Protein AF-A0A2V8KB52-F1 (afdb_monomer)

Structure (mmCIF, N/CA/C/O backbone):
data_AF-A0A2V8KB52-F1
#
_entry.id   AF-A0A2V8KB52-F1
#
loop_
_atom_site.group_PDB
_atom_site.id
_atom_site.type_symbol
_atom_site.label_atom_id
_atom_site.label_alt_id
_atom_site.label_comp_id
_atom_site.label_asym_id
_atom_site.label_entity_id
_atom_site.label_seq_id
_atom_site.pdbx_PDB_ins_code
_atom_site.Cartn_x
_atom_site.Cartn_y
_atom_site.Cartn_z
_atom_site.occupancy
_atom_site.B_iso_or_equiv
_atom_site.auth_seq_id
_atom_site.auth_comp_id
_atom_site.auth_asym_id
_atom_site.auth_atom_id
_atom_site.pdbx_PDB_model_num
ATOM 1 N N . MET A 1 1 ? 13.732 10.841 28.830 1.00 47.25 1 MET A N 1
ATOM 2 C CA . MET A 1 1 ? 13.728 9.411 28.435 1.00 47.25 1 MET A CA 1
ATOM 3 C C . MET A 1 1 ? 15.064 8.732 28.741 1.00 47.25 1 MET A C 1
ATOM 5 O O . MET A 1 1 ? 15.048 7.732 29.441 1.00 47.25 1 MET A O 1
ATOM 9 N N . PHE A 1 2 ? 16.208 9.292 28.317 1.00 46.34 2 PHE A N 1
ATOM 10 C CA . PHE A 1 2 ? 17.538 8.746 28.645 1.00 46.34 2 PHE A CA 1
ATOM 11 C C . PHE A 1 2 ? 17.826 8.639 30.156 1.00 46.34 2 PHE A C 1
ATOM 13 O O . PHE A 1 2 ? 18.311 7.602 30.585 1.00 46.34 2 PHE A O 1
ATOM 20 N N . GLU A 1 3 ? 17.463 9.637 30.973 1.00 50.56 3 GLU A N 1
ATOM 21 C CA . GLU A 1 3 ? 17.654 9.576 32.441 1.00 50.56 3 GLU A CA 1
ATOM 22 C C . GLU A 1 3 ? 16.823 8.487 33.136 1.00 50.56 3 GLU A C 1
ATOM 24 O O . GLU A 1 3 ? 17.290 7.843 34.070 1.00 50.56 3 GLU A O 1
ATOM 29 N N . PHE A 1 4 ? 15.602 8.230 32.661 1.00 54.03 4 PHE A N 1
ATOM 30 C CA . PHE A 1 4 ? 14.760 7.155 33.195 1.00 54.03 4 PHE A CA 1
ATOM 31 C C . PHE A 1 4 ? 15.360 5.774 32.881 1.00 54.03 4 PHE A C 1
ATOM 33 O O . PHE A 1 4 ? 15.386 4.884 33.730 1.00 54.03 4 PHE A O 1
ATOM 40 N N . VAL A 1 5 ? 15.911 5.617 31.672 1.00 51.66 5 VAL A N 1
ATOM 41 C CA . VAL A 1 5 ? 16.597 4.393 31.233 1.00 51.66 5 VAL A CA 1
ATOM 42 C C . VAL A 1 5 ? 17.877 4.146 32.038 1.00 51.66 5 VAL A C 1
ATOM 44 O O . VAL A 1 5 ? 18.139 3.004 32.412 1.00 51.66 5 VAL A O 1
ATOM 47 N N . THR A 1 6 ? 18.651 5.189 32.355 1.00 54.72 6 THR A N 1
ATOM 48 C CA . THR A 1 6 ? 19.896 5.060 33.134 1.00 54.72 6 THR A CA 1
ATOM 49 C C . THR A 1 6 ? 19.663 4.872 34.637 1.00 54.72 6 THR A C 1
ATOM 51 O O . THR A 1 6 ? 20.496 4.277 35.316 1.00 54.72 6 THR A O 1
ATOM 54 N N . GLN A 1 7 ? 18.528 5.318 35.183 1.00 62.38 7 GLN A N 1
ATOM 55 C CA . GLN A 1 7 ? 18.153 5.033 36.576 1.00 62.38 7 GLN A CA 1
ATOM 56 C C . GLN A 1 7 ? 17.580 3.619 36.756 1.00 62.38 7 GLN A C 1
ATOM 58 O O . GLN A 1 7 ? 17.800 2.982 37.788 1.00 62.38 7 GLN A O 1
ATOM 63 N N . HIS A 1 8 ? 16.893 3.092 35.740 1.00 61.62 8 HIS A N 1
ATOM 64 C CA . HIS A 1 8 ? 16.265 1.770 35.764 1.00 61.62 8 HIS A CA 1
ATOM 65 C C . HIS A 1 8 ? 16.939 0.775 34.806 1.00 61.62 8 HIS A C 1
ATOM 67 O O . HIS A 1 8 ? 16.257 -0.071 34.227 1.00 61.62 8 HIS A O 1
ATOM 73 N N . GLU A 1 9 ? 18.267 0.834 34.640 1.00 63.62 9 GLU A N 1
ATOM 74 C CA . GLU A 1 9 ? 19.013 0.021 33.654 1.00 63.62 9 GLU A CA 1
ATOM 75 C C . GLU A 1 9 ? 18.685 -1.476 33.746 1.00 63.62 9 GLU A C 1
ATOM 77 O O . GLU A 1 9 ? 18.486 -2.141 32.731 1.00 63.62 9 GLU A O 1
ATOM 82 N N . PHE A 1 10 ? 18.555 -2.007 34.966 1.00 66.44 10 PHE A N 1
ATOM 83 C CA . PHE A 1 10 ? 18.202 -3.410 35.184 1.00 66.44 10 PHE A CA 1
ATOM 84 C C . PHE A 1 10 ? 16.786 -3.748 34.692 1.00 66.44 10 PHE A C 1
ATOM 86 O O . PHE A 1 10 ? 16.608 -4.703 33.942 1.00 66.44 10 PHE A O 1
ATOM 93 N N . TRP A 1 11 ? 15.781 -2.959 35.081 1.00 67.88 11 TRP A N 1
ATOM 94 C CA . TRP A 1 11 ? 14.391 -3.190 34.673 1.00 67.88 11 TRP A CA 1
ATOM 95 C C . TRP A 1 11 ? 14.179 -2.934 33.183 1.00 67.88 11 TRP A C 1
ATOM 97 O O . TRP A 1 11 ? 13.424 -3.656 32.540 1.00 67.88 11 TRP A O 1
ATOM 107 N N . THR A 1 12 ? 14.908 -1.974 32.617 1.00 66.75 12 THR A N 1
ATOM 108 C CA . THR A 1 12 ? 14.926 -1.729 31.174 1.00 66.75 12 THR A CA 1
ATOM 109 C C . THR A 1 12 ? 15.475 -2.942 30.427 1.00 66.75 12 THR A C 1
ATOM 111 O O . THR A 1 12 ? 14.882 -3.369 29.438 1.00 66.75 12 THR A O 1
ATOM 114 N N . ALA A 1 13 ? 16.561 -3.550 30.916 1.00 68.12 13 ALA A N 1
ATOM 115 C CA . ALA A 1 13 ? 17.123 -4.761 30.325 1.00 68.12 13 ALA A CA 1
ATOM 116 C C . ALA A 1 13 ? 16.149 -5.952 30.411 1.00 68.12 13 ALA A C 1
ATOM 118 O O . ALA A 1 13 ? 15.977 -6.668 29.426 1.00 68.12 13 ALA A O 1
ATOM 119 N N . VAL A 1 14 ? 15.460 -6.123 31.547 1.00 70.75 14 VAL A N 1
ATOM 120 C CA . VAL A 1 14 ? 14.431 -7.166 31.730 1.00 70.75 14 VAL A CA 1
ATOM 121 C C . VAL A 1 14 ? 13.253 -6.960 30.775 1.00 70.75 14 VAL A C 1
ATOM 123 O O . VAL A 1 14 ? 12.881 -7.888 30.060 1.00 70.75 14 VAL A O 1
ATOM 126 N N . ALA A 1 15 ? 12.698 -5.747 30.709 1.00 74.25 15 ALA A N 1
ATOM 127 C CA . ALA A 1 15 ? 11.572 -5.433 29.831 1.00 74.25 15 ALA A CA 1
ATOM 128 C C . ALA A 1 15 ? 11.938 -5.60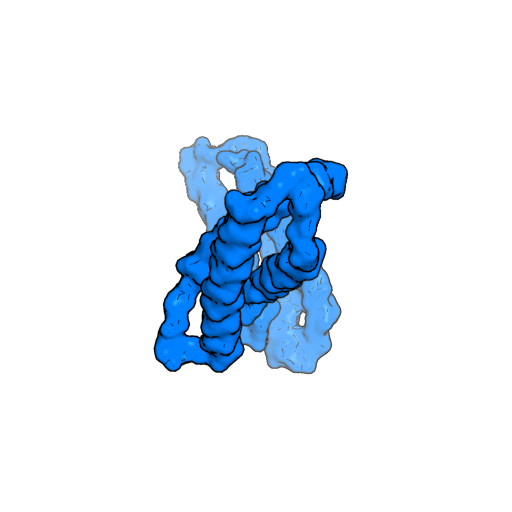3 28.347 1.00 74.25 15 ALA A C 1
ATOM 130 O O . ALA A 1 15 ? 11.179 -6.196 27.582 1.00 74.25 15 ALA A O 1
ATOM 131 N N . THR A 1 16 ? 13.134 -5.156 27.953 1.00 71.81 16 THR A N 1
ATOM 132 C CA . THR A 1 16 ? 13.650 -5.324 26.584 1.00 71.81 16 THR A CA 1
ATOM 133 C C . THR A 1 16 ? 13.802 -6.803 26.236 1.00 71.81 16 THR A C 1
ATOM 135 O O . THR A 1 16 ? 13.386 -7.235 25.163 1.00 71.81 16 THR A O 1
ATOM 138 N N . TYR A 1 17 ? 14.349 -7.600 27.157 1.00 75.06 17 TYR A N 1
ATOM 139 C CA . TYR A 1 17 ? 14.492 -9.038 26.970 1.00 75.06 17 TYR A CA 1
ATOM 140 C C . TYR A 1 17 ? 13.137 -9.756 26.864 1.00 75.06 17 TYR A C 1
ATOM 142 O O . TYR A 1 17 ? 12.995 -10.660 26.040 1.00 75.06 17 TYR A O 1
ATOM 150 N N . TRP A 1 18 ? 12.128 -9.352 27.642 1.00 81.00 18 TRP A N 1
ATOM 151 C CA . TRP A 1 18 ? 10.773 -9.900 27.524 1.00 81.00 18 TRP A CA 1
ATOM 152 C C . TRP A 1 18 ? 10.146 -9.623 26.162 1.00 81.00 18 TRP A C 1
ATOM 154 O O . TRP A 1 18 ? 9.621 -10.549 25.546 1.00 81.00 18 TRP A O 1
ATOM 164 N N . ILE A 1 19 ? 10.245 -8.389 25.666 1.00 79.25 19 ILE A N 1
ATOM 165 C CA . ILE A 1 19 ? 9.725 -8.022 24.342 1.00 79.25 19 ILE A CA 1
ATOM 166 C C . ILE A 1 19 ? 10.455 -8.805 23.249 1.00 79.25 19 ILE A C 1
ATOM 168 O O . ILE A 1 19 ? 9.812 -9.398 22.385 1.00 79.25 19 ILE A O 1
ATOM 172 N N . PHE A 1 20 ? 11.788 -8.860 23.315 1.00 80.06 20 PHE A N 1
ATOM 173 C CA . PHE A 1 20 ? 12.594 -9.642 22.381 1.00 80.06 20 PHE A CA 1
ATOM 174 C C . PHE A 1 20 ? 12.179 -11.118 22.387 1.00 80.06 20 PHE A C 1
ATOM 176 O O . PHE A 1 20 ? 11.907 -11.685 21.335 1.00 80.06 20 PHE A O 1
ATOM 183 N N . SER A 1 21 ? 12.050 -11.725 23.569 1.00 78.81 21 SER A N 1
ATOM 184 C CA . SER A 1 21 ? 11.645 -13.129 23.705 1.00 78.81 21 SER A CA 1
ATOM 185 C C . SER A 1 21 ? 10.256 -13.378 23.120 1.00 78.81 21 SER A C 1
ATOM 187 O O . SER A 1 21 ? 10.076 -14.337 22.377 1.00 78.81 21 SER A O 1
ATOM 189 N N . ALA A 1 22 ? 9.290 -12.497 23.394 1.00 81.38 22 ALA A N 1
ATOM 190 C CA . ALA A 1 22 ? 7.946 -12.596 22.832 1.00 81.38 22 ALA A CA 1
ATOM 191 C C . ALA A 1 22 ? 7.956 -12.513 21.297 1.00 81.38 22 ALA A C 1
ATOM 193 O O . ALA A 1 22 ? 7.262 -13.287 20.643 1.00 81.38 22 ALA A O 1
ATOM 194 N N . ALA A 1 23 ? 8.775 -11.623 20.726 1.00 80.75 23 ALA A N 1
ATOM 195 C CA . ALA A 1 23 ? 8.923 -11.477 19.281 1.00 80.75 23 ALA A CA 1
ATOM 196 C C . ALA A 1 23 ? 9.574 -12.705 18.623 1.00 80.75 23 ALA A C 1
ATOM 198 O O . ALA A 1 23 ? 9.142 -13.131 17.556 1.00 80.75 23 ALA A O 1
ATOM 199 N N . ILE A 1 24 ? 10.592 -13.304 19.252 1.00 81.75 24 ILE A N 1
ATOM 200 C CA . ILE A 1 24 ? 11.224 -14.519 18.718 1.00 81.75 24 ILE A CA 1
ATOM 201 C C . ILE A 1 24 ? 10.274 -15.716 18.824 1.00 81.75 24 ILE A C 1
ATOM 203 O O . ILE A 1 24 ? 10.136 -16.472 17.865 1.00 81.75 24 ILE A O 1
ATOM 207 N N . CYS A 1 25 ? 9.562 -15.861 19.945 1.00 80.00 25 CYS A N 1
ATOM 208 C CA . CYS A 1 25 ? 8.598 -16.944 20.143 1.00 80.00 25 CYS A CA 1
ATOM 209 C C . CYS A 1 25 ? 7.365 -16.849 19.232 1.00 80.00 25 CYS A C 1
ATOM 211 O O . CYS A 1 25 ? 6.735 -17.873 18.978 1.00 80.00 25 CYS A O 1
ATOM 213 N N . SER A 1 26 ? 7.007 -15.658 18.742 1.00 82.06 26 SER A N 1
ATOM 214 C CA . SER A 1 26 ? 5.904 -15.486 17.789 1.00 82.06 26 SER A CA 1
ATOM 215 C C . SER A 1 26 ? 6.309 -15.733 16.332 1.00 82.06 26 SER A C 1
ATOM 217 O O . SER A 1 26 ? 5.441 -15.739 15.457 1.00 82.06 26 SER A O 1
ATOM 219 N N . MET A 1 27 ? 7.598 -15.973 16.046 1.00 83.06 27 MET A N 1
ATOM 220 C CA . MET A 1 27 ? 8.046 -16.313 14.696 1.00 83.06 27 MET A CA 1
ATOM 221 C C . MET A 1 27 ? 7.442 -17.653 14.239 1.00 83.06 27 MET A C 1
ATOM 223 O O . MET A 1 27 ? 7.575 -18.656 14.949 1.00 83.06 27 MET A O 1
ATOM 227 N N . PRO A 1 28 ? 6.844 -17.723 13.034 1.00 82.88 28 PRO A N 1
ATOM 228 C CA . PRO A 1 28 ? 6.301 -18.967 12.500 1.00 82.88 28 PRO A CA 1
ATOM 229 C C . PRO A 1 28 ? 7.367 -20.060 12.404 1.00 82.88 28 PRO A C 1
ATOM 231 O O . PRO A 1 28 ? 8.493 -19.812 11.963 1.00 82.88 28 PRO A O 1
ATOM 234 N N . HIS A 1 29 ? 7.016 -21.294 12.763 1.00 86.25 29 HIS A N 1
ATOM 235 C CA . HIS A 1 29 ? 7.930 -22.411 12.558 1.00 86.25 29 HIS A CA 1
ATOM 236 C C . HIS A 1 29 ? 8.260 -22.546 11.060 1.00 86.25 29 HIS A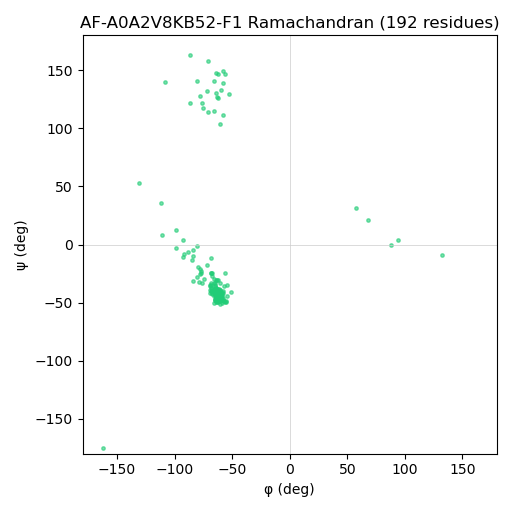 C 1
ATOM 238 O O . HIS A 1 29 ? 7.344 -22.493 10.234 1.00 86.25 29 HIS A O 1
ATOM 244 N N . PRO A 1 30 ? 9.541 -22.695 10.679 1.00 86.44 30 PRO A N 1
ATOM 245 C CA . PRO A 1 30 ? 9.906 -22.798 9.276 1.00 86.44 30 PRO A CA 1
ATOM 246 C C . PRO A 1 30 ? 9.297 -24.046 8.630 1.00 86.44 30 PRO A C 1
ATOM 248 O O . PRO A 1 30 ? 9.500 -25.168 9.088 1.00 86.44 30 PRO A O 1
ATOM 251 N N . ALA A 1 31 ? 8.590 -23.849 7.519 1.00 81.25 31 ALA A N 1
ATOM 252 C CA . ALA A 1 31 ? 8.143 -24.930 6.648 1.00 81.25 31 ALA A CA 1
ATOM 253 C C . ALA A 1 31 ? 9.333 -25.559 5.884 1.00 81.25 31 ALA A C 1
ATOM 255 O O . ALA A 1 31 ? 10.348 -24.880 5.686 1.00 81.25 31 ALA A O 1
ATOM 256 N N . PRO A 1 32 ? 9.223 -26.808 5.387 1.00 76.62 32 PRO A N 1
ATOM 257 C CA . PRO A 1 32 ? 10.302 -27.497 4.663 1.00 76.62 32 PRO A CA 1
ATOM 258 C C . PRO A 1 32 ? 10.841 -26.756 3.427 1.00 76.62 32 PRO A C 1
ATOM 260 O O . PRO A 1 32 ? 11.980 -26.971 3.029 1.00 76.62 32 PRO A O 1
ATOM 263 N N . ASN A 1 33 ? 10.036 -25.876 2.829 1.00 84.75 33 ASN A N 1
ATOM 264 C CA . ASN A 1 33 ? 10.375 -25.051 1.667 1.00 84.75 33 ASN A CA 1
ATOM 265 C C . ASN A 1 33 ? 10.794 -23.610 2.031 1.00 84.75 33 ASN A C 1
ATOM 267 O O . ASN A 1 33 ? 10.848 -22.750 1.153 1.00 84.75 33 ASN A O 1
ATOM 271 N N . SER A 1 34 ? 11.053 -23.319 3.309 1.00 79.12 34 SER A N 1
ATOM 272 C CA . SER A 1 34 ? 11.457 -21.977 3.745 1.00 79.12 34 SER A CA 1
ATOM 273 C C . SER A 1 34 ? 12.805 -21.576 3.151 1.00 79.12 34 SER A C 1
ATOM 275 O O . SER A 1 34 ? 13.693 -22.410 2.965 1.00 79.12 34 SER A O 1
ATOM 277 N N . SER A 1 35 ? 12.988 -20.279 2.892 1.00 80.88 35 SER A N 1
ATOM 278 C CA . SER A 1 35 ? 14.241 -19.784 2.324 1.00 80.88 35 SER A CA 1
ATOM 279 C C . SER A 1 35 ? 15.431 -20.051 3.267 1.00 80.88 35 SER A C 1
ATOM 281 O O . SER A 1 35 ? 15.283 -19.968 4.493 1.00 80.88 35 SER A O 1
ATOM 283 N N . PRO A 1 36 ? 16.639 -20.319 2.732 1.00 77.88 36 PRO A N 1
ATOM 284 C CA . PRO A 1 36 ? 17.835 -20.534 3.551 1.00 77.88 36 PRO A CA 1
ATOM 285 C C . PRO A 1 36 ? 18.123 -19.382 4.523 1.00 77.88 36 PRO A C 1
ATOM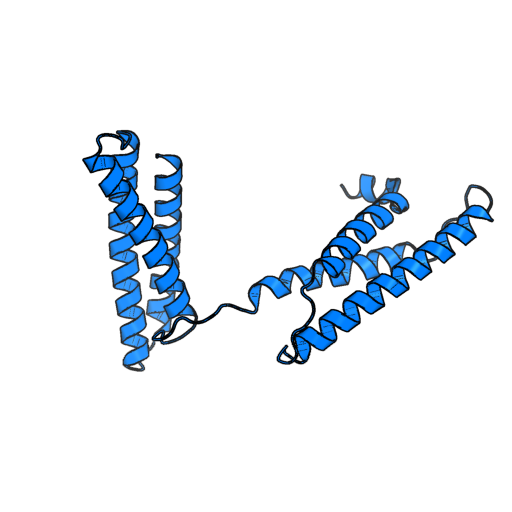 287 O O . PRO A 1 36 ? 18.548 -19.613 5.655 1.00 77.88 36 PRO A O 1
ATOM 290 N N . GLY A 1 37 ? 17.835 -18.144 4.106 1.00 77.88 37 GLY A N 1
ATOM 291 C CA . GLY A 1 37 ? 17.979 -16.959 4.950 1.00 77.88 37 GLY A CA 1
ATOM 292 C C . GLY A 1 37 ? 17.026 -16.960 6.147 1.00 77.88 37 GLY A C 1
ATOM 293 O O . GLY A 1 37 ? 17.460 -16.689 7.265 1.00 77.88 37 GLY A O 1
ATOM 294 N N . TYR A 1 38 ? 15.755 -17.330 5.946 1.00 80.00 38 TYR A N 1
ATOM 295 C CA . TYR A 1 38 ? 14.793 -17.443 7.046 1.00 80.00 38 TYR A CA 1
ATOM 296 C C . TYR A 1 38 ? 15.198 -18.533 8.043 1.00 80.00 38 TYR A C 1
ATOM 298 O O . TYR A 1 38 ? 15.171 -18.305 9.249 1.00 80.00 38 TYR A O 1
ATOM 306 N N . LEU A 1 39 ? 15.642 -19.694 7.549 1.00 82.25 39 LEU A N 1
ATOM 307 C CA . LEU A 1 39 ? 16.119 -20.794 8.394 1.00 82.25 39 LEU A CA 1
ATOM 308 C C . LEU A 1 39 ? 17.317 -20.384 9.255 1.00 82.25 39 LEU A C 1
ATOM 310 O O . LEU A 1 39 ? 17.368 -20.713 10.443 1.00 82.25 39 LEU A O 1
ATOM 314 N N . TRP A 1 40 ? 18.275 -19.665 8.665 1.00 87.38 40 TRP A N 1
ATOM 315 C CA . TRP A 1 40 ? 19.424 -19.133 9.390 1.00 87.38 40 TRP A CA 1
ATOM 316 C C . TRP A 1 40 ? 18.989 -18.134 10.466 1.00 87.38 40 TRP A C 1
ATOM 318 O O . TRP A 1 40 ? 19.377 -18.288 11.624 1.00 87.38 40 TRP A O 1
ATOM 328 N N . LEU A 1 41 ? 18.137 -17.168 10.111 1.00 83.00 41 LEU A N 1
ATOM 329 C CA . LEU A 1 41 ? 17.669 -16.128 11.026 1.00 83.00 41 LEU A CA 1
ATOM 330 C C . LEU A 1 41 ? 16.861 -16.714 12.187 1.00 83.00 41 LEU A C 1
ATOM 332 O O . LEU A 1 41 ? 17.119 -16.384 13.342 1.00 83.00 41 LEU A O 1
ATOM 336 N N . TYR A 1 42 ? 15.924 -17.618 11.891 1.00 84.81 42 TYR A N 1
ATOM 337 C CA . TYR A 1 42 ? 15.111 -18.303 12.893 1.00 84.81 42 TYR A CA 1
ATOM 338 C C . TYR A 1 42 ? 16.000 -19.012 13.920 1.00 84.81 42 TYR A C 1
ATOM 340 O O . TYR A 1 42 ? 15.842 -18.800 15.122 1.00 84.81 42 TYR A O 1
ATOM 348 N N . ARG A 1 43 ? 16.989 -19.795 13.461 1.00 84.38 43 ARG A N 1
ATOM 349 C CA . ARG A 1 43 ? 17.943 -20.485 14.345 1.00 84.38 43 ARG A CA 1
ATOM 350 C C . ARG A 1 43 ? 18.783 -19.500 15.147 1.00 84.38 43 ARG A C 1
ATOM 352 O O . ARG A 1 43 ? 18.875 -19.637 16.362 1.00 84.38 43 ARG A O 1
ATOM 359 N N . PHE A 1 44 ? 19.356 -18.501 14.481 1.00 84.00 44 PHE A N 1
ATOM 360 C CA . PHE A 1 44 ? 20.202 -17.496 15.113 1.00 84.00 44 PHE A CA 1
ATOM 361 C C . PHE A 1 44 ? 19.474 -16.781 16.257 1.00 84.00 44 PHE A C 1
ATOM 363 O O . PHE A 1 44 ? 19.997 -16.717 17.367 1.00 84.00 44 PHE A O 1
ATOM 370 N N . LEU A 1 45 ? 18.252 -16.302 16.016 1.00 83.31 45 LEU A N 1
ATOM 371 C CA . LEU A 1 45 ? 17.476 -15.562 17.009 1.00 83.31 45 LEU A CA 1
ATOM 372 C C . LEU A 1 45 ? 17.046 -16.439 18.193 1.00 83.31 45 LEU A C 1
ATOM 374 O O . LEU A 1 45 ? 17.148 -15.998 19.337 1.00 83.31 45 LEU A O 1
ATOM 378 N N . HIS A 1 46 ? 16.640 -17.688 17.947 1.00 82.44 46 HIS A N 1
ATOM 379 C CA . HIS A 1 46 ? 16.282 -18.626 19.018 1.00 82.44 46 HIS A CA 1
ATOM 380 C C . HIS A 1 46 ? 17.501 -19.033 19.862 1.00 82.44 46 HIS A C 1
ATOM 382 O O . HIS A 1 46 ? 17.412 -19.091 21.090 1.00 82.44 46 HIS A O 1
ATOM 388 N N . THR A 1 47 ? 18.663 -19.256 19.238 1.00 82.00 47 THR A N 1
ATOM 389 C CA . THR A 1 47 ? 19.921 -19.510 19.959 1.00 82.00 47 THR A CA 1
ATOM 390 C C . THR A 1 47 ? 20.359 -18.286 20.762 1.00 82.00 47 THR A C 1
ATOM 392 O O . THR A 1 47 ? 20.750 -18.416 21.922 1.00 82.00 47 THR A O 1
ATOM 395 N N . LEU A 1 48 ? 20.259 -17.090 20.179 1.00 79.31 48 LEU A N 1
ATOM 396 C CA . LEU A 1 48 ? 20.597 -15.842 20.854 1.00 79.31 48 LEU A CA 1
ATOM 397 C C . LEU A 1 48 ? 19.704 -15.611 22.078 1.00 79.31 48 LEU A C 1
ATOM 399 O O . LEU A 1 48 ? 20.224 -15.318 23.153 1.00 79.31 48 LEU A O 1
ATOM 403 N N . ALA A 1 49 ? 18.389 -15.811 21.950 1.00 78.38 49 ALA A N 1
ATOM 404 C CA . ALA A 1 49 ? 17.453 -15.712 23.067 1.00 78.38 49 ALA A CA 1
ATOM 405 C C . ALA A 1 49 ? 17.851 -16.641 24.226 1.00 78.38 49 ALA A C 1
ATOM 407 O O . ALA A 1 49 ? 17.983 -16.170 25.356 1.00 78.38 49 ALA A O 1
ATOM 408 N N . GLY A 1 50 ? 18.139 -17.918 23.942 1.00 75.75 50 GLY A N 1
ATOM 409 C CA . GLY A 1 50 ? 18.555 -18.891 24.961 1.00 75.75 50 GLY A CA 1
ATOM 410 C C . GLY A 1 50 ? 19.887 -18.551 25.645 1.00 75.75 50 GLY A C 1
ATOM 411 O O . GLY A 1 50 ? 20.023 -18.677 26.869 1.00 75.75 50 GLY A O 1
ATOM 412 N N . ASN A 1 51 ? 20.865 -18.052 24.885 1.00 80.88 51 ASN A N 1
ATOM 413 C CA . ASN A 1 51 ? 22.145 -17.602 25.439 1.00 80.88 51 ASN A CA 1
ATOM 414 C C . ASN A 1 51 ? 21.961 -16.395 26.367 1.00 80.88 51 ASN A C 1
ATOM 416 O O . ASN A 1 51 ? 22.561 -16.337 27.441 1.00 80.88 51 ASN A O 1
ATOM 420 N N . ILE A 1 52 ? 21.084 -15.460 25.996 1.00 74.56 52 ILE A N 1
ATOM 421 C CA . ILE A 1 52 ? 20.772 -14.289 26.816 1.00 74.56 52 ILE A CA 1
ATOM 422 C C . ILE A 1 52 ? 20.026 -14.697 28.094 1.00 74.56 52 ILE A C 1
ATOM 424 O O . ILE A 1 52 ? 20.371 -14.199 29.166 1.00 74.56 52 ILE A O 1
ATOM 428 N N . THR A 1 53 ? 19.082 -15.649 28.036 1.00 75.69 53 THR A N 1
ATOM 429 C CA . THR A 1 53 ? 18.441 -16.207 29.245 1.00 75.69 53 THR A CA 1
ATOM 430 C C . THR A 1 53 ? 19.481 -16.737 30.229 1.00 75.69 53 THR A C 1
ATOM 432 O O . THR A 1 53 ? 19.399 -16.493 31.435 1.00 75.69 53 THR A O 1
ATOM 435 N N . THR A 1 54 ? 20.471 -17.463 29.706 1.00 74.12 54 THR A N 1
ATOM 436 C CA . THR A 1 54 ? 21.550 -18.054 30.501 1.00 74.12 54 THR A CA 1
ATOM 437 C C . THR A 1 54 ? 22.425 -16.962 31.116 1.00 74.12 54 THR A C 1
ATOM 439 O O . THR A 1 54 ? 22.683 -16.994 32.317 1.00 74.12 54 THR A O 1
ATOM 442 N N . ALA A 1 55 ? 22.787 -15.934 30.344 1.00 70.88 55 ALA A N 1
ATOM 443 C CA . ALA A 1 55 ? 23.551 -14.793 30.841 1.00 70.88 55 ALA A CA 1
ATOM 444 C C . ALA A 1 55 ? 22.813 -14.018 31.950 1.00 70.88 55 ALA A C 1
ATOM 446 O O . ALA A 1 55 ? 23.413 -13.702 32.977 1.00 70.88 55 ALA A O 1
ATOM 447 N N . PHE A 1 56 ? 21.506 -13.759 31.800 1.00 69.88 56 PHE A N 1
ATOM 448 C CA . PHE A 1 56 ? 20.703 -13.126 32.856 1.00 69.88 56 PHE A CA 1
ATOM 449 C C . PHE A 1 56 ? 20.597 -13.998 34.107 1.00 69.88 56 PHE A C 1
ATOM 451 O O . PHE A 1 56 ? 20.642 -13.469 35.217 1.00 69.88 56 PHE A O 1
ATOM 458 N N . ARG A 1 57 ? 20.484 -15.324 33.951 1.00 70.00 57 ARG A N 1
ATOM 459 C CA . ARG A 1 57 ? 20.476 -16.262 35.080 1.00 70.00 57 ARG A CA 1
ATOM 460 C C . ARG A 1 57 ? 21.784 -16.191 35.868 1.00 70.00 57 ARG A C 1
ATOM 462 O O . ARG A 1 57 ? 21.735 -16.107 37.093 1.00 70.00 57 ARG A O 1
ATOM 469 N N . GLU A 1 58 ? 22.930 -16.183 35.190 1.00 68.62 58 GLU A N 1
ATOM 470 C CA . GLU A 1 58 ? 24.231 -16.051 35.860 1.00 68.62 58 GLU A CA 1
ATOM 471 C C . GLU A 1 58 ? 24.417 -14.663 36.490 1.00 68.62 58 GLU A C 1
ATOM 473 O O . GLU A 1 58 ? 24.855 -14.556 37.636 1.00 68.62 58 GLU A O 1
ATOM 478 N N . ALA A 1 59 ? 23.991 -13.592 35.814 1.00 65.19 59 ALA A N 1
ATOM 479 C CA . ALA A 1 59 ? 24.028 -12.240 36.373 1.00 65.19 59 ALA A CA 1
ATOM 480 C C . ALA A 1 59 ? 23.141 -12.097 37.627 1.00 65.19 59 ALA A C 1
ATOM 482 O O . ALA A 1 59 ? 23.530 -11.445 38.599 1.00 65.19 59 ALA A O 1
ATOM 483 N N . ALA A 1 60 ? 21.964 -12.730 37.638 1.00 64.88 60 ALA A N 1
ATOM 484 C CA . ALA A 1 60 ? 21.072 -12.756 38.795 1.00 64.88 60 ALA A CA 1
ATOM 485 C C . ALA A 1 60 ? 21.669 -13.552 39.967 1.00 64.88 60 ALA A C 1
ATOM 487 O O . ALA A 1 60 ? 21.588 -13.098 41.108 1.00 64.88 60 ALA A O 1
ATOM 488 N N . ARG A 1 61 ? 22.324 -14.693 39.696 1.00 64.38 61 ARG A N 1
ATOM 489 C CA . ARG A 1 61 ? 23.064 -15.463 40.714 1.00 64.38 61 ARG A CA 1
ATOM 490 C C . ARG A 1 61 ? 24.206 -14.656 41.322 1.00 64.38 61 ARG A C 1
ATOM 492 O O . ARG A 1 61 ? 24.326 -14.616 42.542 1.00 64.38 61 ARG A O 1
ATOM 499 N N . TYR A 1 62 ? 24.994 -13.970 40.493 1.00 61.81 62 TYR A N 1
ATOM 500 C CA . TYR A 1 62 ? 26.073 -13.101 40.967 1.00 61.81 62 TYR A CA 1
ATOM 501 C C . TYR A 1 62 ? 25.539 -11.999 41.891 1.00 61.81 62 TYR A C 1
ATOM 503 O O . TYR A 1 62 ? 26.111 -11.738 42.944 1.00 61.81 62 TYR A O 1
ATOM 511 N N . ARG A 1 63 ? 24.387 -11.402 41.555 1.00 60.22 63 ARG A N 1
ATOM 512 C CA . ARG A 1 63 ? 23.734 -10.379 42.385 1.00 60.22 63 ARG A CA 1
ATOM 513 C C . ARG A 1 63 ? 23.182 -10.925 43.705 1.00 60.22 63 ARG A C 1
ATOM 515 O O . ARG A 1 63 ? 23.227 -10.214 44.699 1.00 60.22 63 ARG A O 1
ATOM 522 N N . ALA A 1 64 ? 22.683 -12.160 43.726 1.00 61.34 64 ALA A N 1
ATOM 523 C CA . ALA A 1 64 ? 22.200 -12.802 44.950 1.00 61.34 64 ALA A CA 1
ATOM 524 C C . ALA A 1 64 ? 23.334 -13.120 45.947 1.00 61.34 64 ALA A C 1
ATOM 526 O O . ALA A 1 64 ? 23.079 -13.208 47.144 1.00 61.34 64 ALA A O 1
ATOM 527 N N . GLY A 1 65 ? 24.575 -13.269 45.463 1.00 57.94 65 GLY A N 1
ATOM 528 C CA . GLY A 1 65 ? 25.767 -13.501 46.287 1.00 57.94 65 GLY A CA 1
ATOM 529 C C . GLY A 1 65 ? 26.620 -12.259 46.576 1.00 57.94 65 GLY A C 1
ATOM 530 O O . GLY A 1 65 ? 27.615 -12.373 47.287 1.00 57.94 65 GLY A O 1
ATOM 531 N N . ALA A 1 66 ? 26.277 -11.087 46.031 1.00 56.66 66 ALA A N 1
ATOM 532 C CA . ALA A 1 66 ? 27.100 -9.884 46.132 1.00 56.66 66 ALA A CA 1
ATOM 533 C C . ALA A 1 66 ? 26.493 -8.832 47.076 1.00 56.66 66 ALA A C 1
ATOM 535 O O . ALA A 1 66 ? 25.290 -8.574 47.054 1.00 56.66 66 ALA A O 1
ATOM 536 N N . SER A 1 67 ? 27.345 -8.178 47.875 1.00 50.03 67 SER A N 1
ATOM 537 C CA . SER A 1 67 ? 26.934 -7.088 48.769 1.00 50.03 67 SER A CA 1
ATOM 538 C C . SER A 1 67 ? 26.262 -5.927 48.013 1.00 50.03 67 SER A C 1
ATOM 540 O O . SER A 1 67 ? 26.629 -5.647 46.859 1.00 50.03 67 SER A O 1
ATOM 542 N N . PRO A 1 68 ? 25.318 -5.207 48.659 1.00 48.12 68 PRO A N 1
ATOM 543 C CA . PRO A 1 68 ? 24.616 -4.075 48.058 1.00 48.12 68 PRO A CA 1
ATOM 544 C C . PRO A 1 68 ? 25.620 -3.001 47.615 1.00 48.12 68 PRO A C 1
ATOM 546 O O . PRO A 1 68 ? 26.270 -2.379 48.448 1.00 48.12 68 PRO A O 1
ATOM 549 N N . GLY A 1 69 ? 25.779 -2.801 46.302 1.00 53.69 69 GLY A N 1
ATOM 550 C CA . GLY A 1 69 ? 26.654 -1.759 45.736 1.00 53.69 69 GLY A CA 1
ATOM 551 C C . GLY A 1 69 ? 27.604 -2.210 44.622 1.00 53.69 69 GLY A C 1
ATOM 552 O O . GLY A 1 69 ? 28.208 -1.368 43.960 1.00 53.69 69 GLY A O 1
ATOM 553 N N . SER A 1 70 ? 27.722 -3.512 44.355 1.00 52.41 70 SER A N 1
ATOM 554 C CA . SER A 1 70 ? 28.536 -4.004 43.236 1.00 52.41 70 SER A CA 1
ATOM 555 C C . SER A 1 70 ? 27.829 -3.782 41.886 1.00 52.41 70 SER A C 1
ATOM 557 O O . SER A 1 70 ? 26.739 -4.292 41.625 1.00 52.41 70 SER A O 1
ATOM 559 N N . LYS A 1 71 ? 28.438 -2.974 41.007 1.00 53.78 71 LYS A N 1
ATOM 560 C CA . LYS A 1 71 ? 27.972 -2.787 39.623 1.00 53.78 71 LYS A CA 1
ATOM 561 C C . LYS A 1 71 ? 28.278 -4.055 38.825 1.00 53.78 71 LYS A C 1
ATOM 563 O O . LYS A 1 71 ? 29.407 -4.533 38.873 1.00 53.78 71 LYS A O 1
ATOM 568 N N . ILE A 1 72 ? 27.299 -4.572 38.079 1.00 55.72 72 ILE A N 1
ATOM 569 C CA . ILE A 1 72 ? 27.489 -5.729 37.192 1.00 55.72 72 ILE A CA 1
ATOM 570 C C . ILE A 1 72 ? 28.462 -5.315 36.074 1.00 55.72 72 ILE A C 1
ATOM 572 O O . ILE A 1 72 ? 28.113 -4.439 35.271 1.00 55.72 72 ILE A O 1
ATOM 576 N N . PRO A 1 73 ? 29.670 -5.902 35.989 1.00 52.56 73 PRO A N 1
ATOM 577 C CA . PRO A 1 73 ? 30.583 -5.622 34.891 1.00 52.56 73 PRO A CA 1
ATOM 578 C C . PRO A 1 73 ? 29.930 -6.074 33.578 1.00 52.56 73 PRO A C 1
ATOM 580 O O . PRO A 1 73 ? 29.485 -7.211 33.465 1.00 52.56 73 PRO A O 1
ATOM 583 N N . GLY A 1 74 ? 29.838 -5.185 32.586 1.00 56.66 74 GLY A N 1
ATOM 584 C CA . GLY A 1 74 ? 29.366 -5.547 31.242 1.00 56.66 74 GLY A CA 1
ATOM 585 C C . GLY A 1 74 ? 27.871 -5.353 30.949 1.00 56.66 74 GLY A C 1
ATOM 586 O O . GLY A 1 74 ? 27.457 -5.623 29.824 1.00 56.66 74 GLY A O 1
ATOM 587 N N . LEU A 1 75 ? 27.062 -4.806 31.870 1.00 59.16 75 LEU A N 1
ATOM 588 C CA . LEU A 1 75 ? 25.635 -4.518 31.610 1.00 59.16 75 LEU A CA 1
ATOM 589 C C . LEU A 1 75 ? 25.426 -3.596 30.390 1.00 59.16 75 LEU A C 1
ATOM 591 O O . LEU A 1 75 ? 24.508 -3.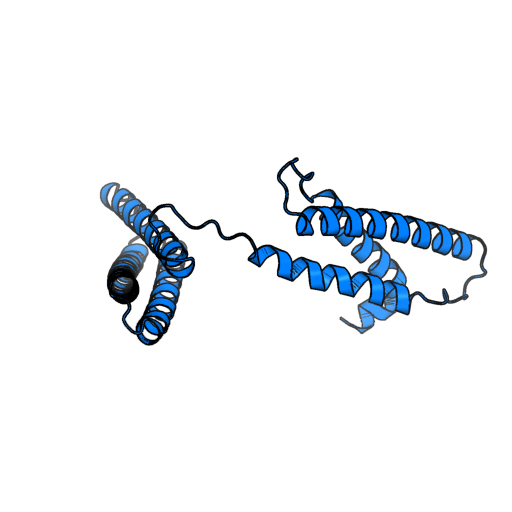803 29.602 1.00 59.16 75 LEU A O 1
ATOM 595 N N . LYS A 1 76 ? 26.331 -2.631 30.177 1.00 56.03 76 LYS A N 1
ATOM 596 C CA . LYS A 1 76 ? 26.315 -1.750 28.995 1.00 56.03 76 LYS A CA 1
ATOM 597 C C . LYS A 1 76 ? 26.535 -2.511 27.685 1.00 56.03 76 LYS A C 1
ATOM 599 O O . LYS A 1 76 ? 25.895 -2.195 26.688 1.00 56.03 76 LYS A O 1
ATOM 604 N N . ALA A 1 77 ? 27.404 -3.523 27.697 1.00 59.47 77 ALA A N 1
ATOM 605 C CA . ALA A 1 77 ? 27.637 -4.374 26.535 1.00 59.47 77 ALA A CA 1
ATOM 606 C C . ALA A 1 77 ? 26.412 -5.253 26.251 1.00 59.47 77 ALA A C 1
ATOM 608 O O . ALA A 1 77 ? 26.026 -5.387 25.098 1.00 59.47 77 ALA A O 1
ATOM 609 N N . LEU A 1 78 ? 25.752 -5.771 27.294 1.00 60.06 78 LEU A N 1
ATOM 610 C CA . LEU A 1 78 ? 24.527 -6.566 27.169 1.00 60.06 78 LEU A CA 1
ATOM 611 C C . LEU A 1 78 ? 23.360 -5.752 26.584 1.00 60.06 78 LEU A C 1
ATOM 613 O O . LEU A 1 78 ? 22.662 -6.234 25.698 1.00 60.06 78 LEU A O 1
ATOM 617 N N . VAL A 1 79 ? 23.171 -4.510 27.046 1.00 61.91 79 VAL A N 1
ATOM 618 C CA . VAL A 1 79 ? 22.139 -3.599 26.521 1.00 61.91 79 VAL A CA 1
ATOM 619 C C . VAL A 1 79 ? 22.405 -3.264 25.052 1.00 61.91 79 VAL A C 1
ATOM 621 O O . VAL A 1 79 ? 21.488 -3.345 24.242 1.00 61.91 79 VAL A O 1
ATOM 624 N N . LEU A 1 80 ? 23.655 -2.961 24.686 1.00 58.41 80 LEU A N 1
ATOM 625 C CA . LEU A 1 80 ? 24.033 -2.704 23.292 1.00 58.41 80 LEU A CA 1
ATOM 626 C C . LEU A 1 80 ? 23.829 -3.945 22.401 1.00 58.41 80 LEU A C 1
ATOM 628 O O . LEU A 1 80 ? 23.351 -3.837 21.276 1.00 58.41 80 LEU A O 1
ATOM 632 N N . LEU A 1 81 ? 24.152 -5.135 22.915 1.00 61.31 81 LEU A N 1
ATOM 633 C CA . LEU A 1 81 ? 23.978 -6.400 22.199 1.00 61.31 81 LEU A CA 1
ATOM 634 C C . LEU A 1 81 ? 22.496 -6.756 21.985 1.00 61.31 81 LEU A C 1
ATOM 636 O O . LEU A 1 81 ? 22.172 -7.454 21.032 1.00 61.31 81 LEU A O 1
ATOM 640 N N . LEU A 1 82 ? 21.604 -6.289 22.863 1.00 60.94 82 LEU A N 1
ATOM 641 C CA . LEU A 1 82 ? 20.157 -6.514 22.797 1.00 60.94 82 LEU A CA 1
ATOM 642 C C . LEU A 1 82 ? 19.430 -5.520 21.881 1.00 60.94 82 LEU A C 1
ATOM 644 O O . LEU A 1 82 ? 18.429 -5.879 21.262 1.00 60.94 82 LEU A O 1
ATOM 648 N N . THR A 1 83 ? 19.920 -4.284 21.763 1.00 60.03 83 THR A N 1
ATOM 649 C CA . THR A 1 83 ? 19.291 -3.262 20.911 1.00 60.03 83 THR A CA 1
ATOM 650 C C . THR A 1 83 ? 19.573 -3.477 19.427 1.00 60.03 83 THR A C 1
ATOM 652 O O . THR A 1 83 ? 18.698 -3.222 18.602 1.00 60.03 83 THR A O 1
ATOM 655 N N . ILE A 1 84 ? 20.751 -3.997 19.069 1.00 61.00 84 ILE A N 1
ATOM 656 C CA . ILE A 1 84 ? 21.147 -4.216 17.667 1.00 61.00 84 ILE A CA 1
ATOM 657 C C . ILE A 1 84 ? 20.218 -5.221 16.939 1.00 61.00 84 ILE A C 1
ATOM 659 O O . ILE A 1 84 ? 19.711 -4.878 15.870 1.00 61.00 84 ILE A O 1
ATOM 663 N N . PRO A 1 85 ? 19.900 -6.414 17.486 1.00 59.88 85 PRO A N 1
ATOM 664 C CA . PRO A 1 85 ? 18.962 -7.355 16.862 1.00 59.88 85 PRO A CA 1
ATOM 665 C C . PRO A 1 85 ? 17.522 -6.827 16.803 1.00 59.88 85 PRO A C 1
ATOM 667 O O . PRO A 1 85 ? 16.793 -7.112 15.851 1.00 59.88 85 PRO A O 1
ATOM 670 N N . LEU A 1 86 ? 17.103 -6.038 17.798 1.00 59.78 86 LEU A N 1
ATOM 671 C CA . LEU A 1 86 ? 15.775 -5.421 17.817 1.00 59.78 86 LEU A CA 1
ATOM 672 C C . LEU A 1 86 ? 15.630 -4.372 16.700 1.00 59.78 86 LEU A C 1
ATOM 674 O O . LEU A 1 86 ? 14.608 -4.322 16.026 1.00 59.78 86 LEU A O 1
ATOM 678 N N . LEU A 1 87 ? 16.681 -3.591 16.441 1.00 56.22 87 LEU A N 1
ATOM 679 C CA . LEU A 1 87 ? 16.718 -2.641 15.324 1.00 56.22 87 LEU A CA 1
ATOM 680 C C . LEU A 1 87 ? 16.774 -3.348 13.958 1.00 56.22 87 LEU A C 1
ATOM 682 O O . LEU A 1 87 ? 16.162 -2.882 13.000 1.00 56.22 87 LEU A O 1
ATOM 686 N N . LEU A 1 88 ? 17.462 -4.491 13.868 1.00 57.81 88 LEU A N 1
ATOM 687 C CA . LEU A 1 88 ? 17.579 -5.281 12.634 1.00 57.81 88 LEU A CA 1
ATOM 688 C C . LEU A 1 88 ? 16.323 -6.104 12.300 1.00 57.81 88 LEU A C 1
ATOM 690 O O . LEU A 1 88 ? 16.119 -6.452 11.143 1.00 57.81 88 LEU A O 1
ATOM 694 N N . SER A 1 89 ? 15.467 -6.420 13.274 1.00 55.47 89 SER A N 1
ATOM 695 C CA . SER A 1 89 ? 14.211 -7.150 13.024 1.00 55.47 89 SER A CA 1
ATOM 696 C C . SER A 1 89 ? 13.100 -6.261 12.452 1.00 55.47 89 SER A C 1
ATOM 698 O O . SER A 1 89 ? 12.220 -6.765 11.754 1.00 55.47 89 SER A O 1
ATOM 700 N N . ALA A 1 90 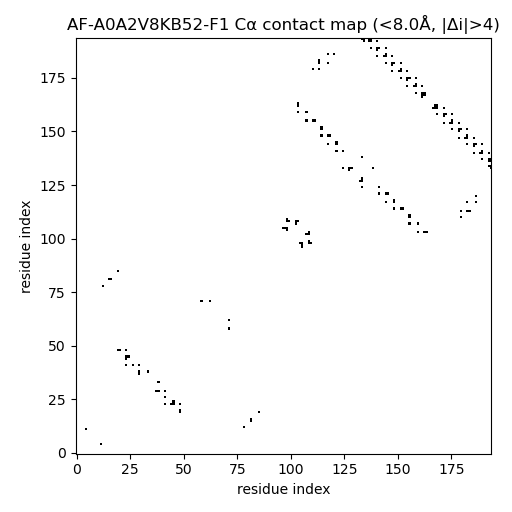? 13.177 -4.939 12.637 1.00 52.25 90 ALA A N 1
ATOM 701 C CA . ALA A 1 90 ? 12.227 -3.992 12.050 1.00 52.25 90 ALA A CA 1
ATOM 702 C C . ALA A 1 90 ? 12.331 -3.886 10.512 1.00 52.25 90 ALA A C 1
ATOM 704 O O . ALA A 1 90 ? 11.348 -3.551 9.854 1.00 52.25 90 ALA A O 1
ATOM 705 N N . SER A 1 91 ? 13.484 -4.210 9.911 1.00 49.19 91 SER A N 1
ATOM 706 C CA . SER A 1 91 ? 13.674 -4.164 8.451 1.00 49.19 91 SER A CA 1
ATOM 707 C C . SER A 1 91 ? 13.200 -5.429 7.719 1.00 49.19 91 SER A C 1
ATOM 709 O O . SER A 1 91 ? 13.094 -5.422 6.492 1.00 49.19 91 SER A O 1
ATOM 711 N N . ALA A 1 92 ? 12.857 -6.502 8.442 1.00 48.19 92 ALA A N 1
ATOM 712 C CA . ALA A 1 92 ? 12.427 -7.770 7.845 1.00 48.19 92 ALA A CA 1
ATOM 713 C C . ALA A 1 92 ? 10.952 -7.781 7.391 1.00 48.19 92 ALA A C 1
ATOM 715 O O . ALA A 1 92 ? 10.590 -8.575 6.523 1.00 48.19 92 ALA A O 1
ATOM 716 N N . CYS A 1 93 ? 10.108 -6.873 7.898 1.00 46.84 93 CYS A N 1
ATOM 717 C CA . CYS A 1 93 ? 8.699 -6.769 7.485 1.00 46.84 93 CYS A CA 1
ATOM 718 C C . CYS A 1 93 ? 8.505 -6.274 6.039 1.00 46.84 93 CYS A C 1
ATOM 720 O O . CYS A 1 93 ? 7.409 -6.386 5.501 1.00 46.84 93 CYS A O 1
ATOM 722 N N . ALA A 1 94 ? 9.549 -5.761 5.381 1.00 47.91 94 ALA A N 1
ATOM 723 C CA . ALA A 1 94 ? 9.462 -5.239 4.015 1.00 47.91 94 ALA A CA 1
ATOM 724 C C . ALA A 1 94 ? 9.700 -6.298 2.911 1.00 47.91 94 ALA A C 1
ATOM 726 O O . ALA A 1 94 ? 9.564 -5.993 1.727 1.00 47.91 94 ALA A O 1
ATOM 727 N N . ALA A 1 95 ? 10.088 -7.534 3.255 1.00 46.31 95 ALA A N 1
ATOM 728 C CA . ALA A 1 95 ? 10.765 -8.421 2.301 1.00 46.31 95 ALA A CA 1
ATOM 729 C C . ALA A 1 95 ? 9.873 -9.371 1.469 1.00 46.31 95 ALA A C 1
ATOM 731 O O . ALA A 1 95 ? 10.393 -10.001 0.549 1.00 46.31 95 ALA A O 1
ATOM 732 N N . HIS A 1 96 ? 8.563 -9.489 1.726 1.00 55.91 96 HIS A N 1
ATOM 733 C CA . HIS A 1 96 ? 7.726 -10.509 1.064 1.00 55.91 96 HIS A CA 1
ATOM 734 C C . HIS A 1 96 ? 6.415 -9.972 0.472 1.00 55.91 96 HIS A C 1
ATOM 736 O O . HIS A 1 96 ? 5.334 -10.493 0.727 1.00 55.91 96 HIS A O 1
ATOM 742 N N . TYR A 1 97 ? 6.501 -8.928 -0.355 1.00 62.56 97 TYR A N 1
ATOM 743 C CA . TYR A 1 97 ? 5.355 -8.515 -1.167 1.00 62.56 97 TYR A CA 1
ATOM 744 C C . TYR A 1 97 ? 5.095 -9.547 -2.281 1.00 62.56 97 TYR A C 1
ATOM 746 O O . TYR A 1 97 ? 5.934 -9.741 -3.168 1.00 62.56 97 TYR A O 1
ATOM 754 N N . THR A 1 98 ? 3.953 -10.233 -2.213 1.00 76.19 98 THR A N 1
ATOM 755 C CA . THR A 1 98 ? 3.505 -11.197 -3.227 1.00 76.19 98 THR A CA 1
ATOM 756 C C . THR A 1 98 ? 2.980 -10.460 -4.454 1.00 76.19 98 THR A C 1
ATOM 758 O O . THR A 1 98 ? 2.043 -9.679 -4.345 1.00 76.19 98 THR A O 1
ATOM 761 N N . ILE A 1 99 ? 3.576 -10.718 -5.619 1.00 83.44 99 ILE A N 1
ATOM 762 C CA . ILE A 1 99 ? 3.162 -10.106 -6.888 1.00 83.44 99 ILE A CA 1
ATOM 763 C C . ILE A 1 99 ? 1.908 -10.827 -7.395 1.00 83.44 99 ILE A C 1
ATOM 765 O O . ILE A 1 99 ? 1.916 -12.054 -7.518 1.00 83.44 99 ILE A O 1
ATOM 769 N N . HIS A 1 100 ? 0.851 -10.081 -7.720 1.00 82.81 100 HIS A N 1
ATOM 770 C CA . HIS A 1 100 ? -0.375 -10.654 -8.276 1.00 82.81 100 HIS A CA 1
ATOM 771 C C . HIS A 1 100 ? -0.145 -11.258 -9.666 1.00 82.81 100 HIS A C 1
ATOM 773 O O . HIS A 1 100 ? 0.544 -10.637 -10.487 1.00 82.81 100 HIS A O 1
ATOM 779 N N . PRO A 1 101 ? -0.760 -12.416 -9.985 1.00 82.69 101 PRO A N 1
ATOM 780 C CA . PRO A 1 101 ? -0.735 -12.973 -11.333 1.00 82.69 101 PRO A CA 1
ATOM 781 C C . PRO A 1 101 ? -1.187 -11.943 -12.378 1.00 82.69 101 PRO A C 1
ATOM 783 O O . PRO A 1 101 ? -2.235 -11.319 -12.232 1.00 82.69 101 PRO A O 1
ATOM 786 N N . GLY A 1 102 ? -0.393 -11.766 -13.437 1.00 85.94 102 GLY A N 1
ATOM 787 C CA . GLY A 1 102 ? -0.667 -10.793 -14.501 1.00 85.94 102 GLY A CA 1
ATOM 788 C C . GLY A 1 102 ? -0.113 -9.384 -14.263 1.00 85.94 102 GLY A C 1
ATOM 789 O O . GLY A 1 102 ? -0.271 -8.536 -15.141 1.00 85.94 102 GLY A O 1
ATOM 790 N N . SER A 1 103 ? 0.558 -9.136 -13.133 1.00 90.25 103 SER A N 1
ATOM 791 C CA . SER A 1 103 ? 1.281 -7.878 -12.905 1.00 90.25 103 SER A CA 1
ATOM 792 C C . SER A 1 103 ? 2.645 -7.889 -13.596 1.00 90.25 103 SER A C 1
ATOM 794 O O . SER A 1 103 ? 3.355 -8.895 -13.565 1.00 90.25 103 SER A O 1
ATOM 796 N N . LEU A 1 104 ? 3.042 -6.760 -14.180 1.00 89.12 104 LEU A N 1
ATOM 797 C CA . LEU A 1 104 ? 4.313 -6.619 -14.900 1.00 89.12 104 LEU A CA 1
ATOM 798 C C . LEU A 1 104 ? 5.526 -6.550 -13.961 1.00 89.12 104 LEU A C 1
ATOM 800 O O . LEU A 1 104 ? 6.625 -6.951 -14.335 1.00 89.12 104 LEU A O 1
ATOM 804 N N . ASN A 1 105 ? 5.345 -6.028 -12.745 1.00 87.88 105 ASN A N 1
ATOM 805 C CA . ASN A 1 105 ? 6.363 -5.961 -11.697 1.00 87.88 105 ASN A CA 1
ATOM 806 C C . ASN A 1 105 ? 5.716 -5.721 -10.313 1.00 87.88 105 ASN A C 1
ATOM 808 O O . ASN A 1 105 ? 4.491 -5.696 -10.174 1.00 87.88 105 ASN A O 1
ATOM 812 N N . LYS A 1 106 ? 6.542 -5.535 -9.272 1.00 88.62 106 LYS A N 1
ATOM 813 C CA . LYS A 1 106 ? 6.074 -5.250 -7.901 1.00 88.62 106 LYS A CA 1
ATOM 814 C C . LYS A 1 106 ? 5.263 -3.956 -7.804 1.00 88.62 106 LYS A C 1
ATOM 816 O O . LYS A 1 106 ? 4.244 -3.939 -7.125 1.00 88.62 106 LYS A O 1
ATOM 821 N N . THR A 1 107 ? 5.703 -2.896 -8.477 1.00 88.00 107 THR A N 1
ATOM 822 C CA . THR A 1 107 ? 5.023 -1.595 -8.468 1.00 88.00 107 THR A CA 1
ATOM 823 C C . THR A 1 107 ? 3.638 -1.682 -9.095 1.00 88.00 107 THR A C 1
ATOM 825 O O . THR A 1 107 ? 2.680 -1.162 -8.539 1.00 88.00 107 THR A O 1
ATOM 828 N N . ASP A 1 108 ? 3.529 -2.363 -10.233 1.00 90.38 108 ASP A N 1
ATOM 829 C CA . ASP A 1 108 ? 2.272 -2.594 -10.938 1.00 90.38 108 ASP A CA 1
ATOM 830 C C . ASP A 1 108 ? 1.269 -3.351 -10.059 1.00 90.38 108 ASP A C 1
ATOM 832 O O . ASP A 1 108 ? 0.117 -2.944 -9.925 1.00 90.38 108 ASP A O 1
ATOM 836 N N . SER A 1 109 ? 1.744 -4.397 -9.381 1.00 92.12 109 SER A N 1
ATOM 837 C CA . SER A 1 109 ? 0.950 -5.169 -8.425 1.00 92.12 109 SER A CA 1
ATOM 838 C C . SER A 1 109 ? 0.493 -4.317 -7.233 1.00 92.12 109 SER A C 1
ATOM 840 O O . SER A 1 109 ? -0.676 -4.366 -6.858 1.00 92.12 109 SER A O 1
ATOM 842 N N . ALA A 1 110 ? 1.378 -3.492 -6.664 1.00 89.50 110 ALA A N 1
ATOM 843 C CA . ALA A 1 110 ? 1.041 -2.633 -5.526 1.00 89.50 110 ALA A CA 1
ATOM 844 C C . ALA A 1 110 ? 0.049 -1.521 -5.908 1.00 89.50 110 ALA A C 1
ATOM 846 O O . ALA A 1 110 ? -0.860 -1.196 -5.144 1.00 89.50 110 ALA A O 1
ATOM 847 N N . ALA A 1 111 ? 0.191 -0.958 -7.110 1.00 91.81 111 ALA A N 1
ATOM 848 C CA . ALA A 1 111 ? -0.757 0.006 -7.654 1.00 91.81 111 ALA A CA 1
ATOM 849 C C . ALA A 1 111 ? -2.138 -0.628 -7.880 1.00 91.81 111 ALA A C 1
ATOM 851 O O . ALA A 1 111 ? -3.156 -0.019 -7.551 1.00 91.81 111 ALA A O 1
ATOM 852 N N . TYR A 1 112 ? -2.175 -1.865 -8.385 1.00 93.50 112 TYR A N 1
ATOM 853 C CA . TYR A 1 112 ? -3.411 -2.628 -8.531 1.00 93.50 112 TYR A CA 1
ATOM 854 C C . TYR A 1 112 ? -4.117 -2.848 -7.182 1.00 93.50 112 TYR A C 1
ATOM 856 O O . TYR A 1 112 ? -5.320 -2.607 -7.092 1.00 93.50 112 TYR A O 1
ATOM 864 N N . ASP A 1 113 ? -3.387 -3.215 -6.124 1.00 91.69 113 ASP A N 1
ATOM 865 C CA . ASP A 1 113 ? -3.955 -3.356 -4.774 1.00 91.69 113 ASP A CA 1
ATOM 866 C C . ASP A 1 113 ? -4.609 -2.065 -4.273 1.00 91.69 113 ASP A C 1
ATOM 868 O O . ASP A 1 113 ? -5.753 -2.077 -3.817 1.00 91.69 113 ASP A O 1
ATOM 872 N N . ALA A 1 114 ? -3.911 -0.934 -4.397 1.00 91.06 114 ALA A N 1
ATOM 873 C CA . ALA A 1 114 ? -4.431 0.362 -3.970 1.00 91.06 114 ALA A CA 1
ATOM 874 C C . ALA A 1 114 ? -5.713 0.750 -4.730 1.00 91.06 114 ALA A C 1
ATOM 876 O O . ALA A 1 114 ? -6.682 1.218 -4.127 1.00 91.06 114 ALA A O 1
ATOM 877 N N . LEU A 1 115 ? -5.749 0.506 -6.045 1.00 95.44 115 LEU A N 1
ATOM 878 C CA . LEU A 1 115 ? -6.943 0.732 -6.860 1.00 95.44 115 LEU A CA 1
ATOM 879 C C . LEU A 1 115 ? -8.099 -0.180 -6.440 1.00 95.44 115 LEU A C 1
ATOM 881 O O . LEU A 1 115 ? -9.234 0.282 -6.371 1.00 95.44 115 LEU A O 1
ATOM 885 N N . ARG A 1 116 ? -7.831 -1.448 -6.111 1.00 94.88 116 ARG A N 1
ATOM 886 C CA . ARG A 1 116 ? -8.864 -2.379 -5.638 1.00 94.88 116 ARG A CA 1
ATOM 887 C C . ARG A 1 116 ? -9.459 -1.978 -4.293 1.00 94.88 116 ARG A C 1
ATOM 889 O O . ARG A 1 116 ? -10.668 -2.096 -4.113 1.00 94.88 116 ARG A O 1
ATOM 896 N N . ILE A 1 117 ? -8.641 -1.471 -3.374 1.00 90.19 117 ILE A N 1
ATOM 897 C CA . ILE A 1 117 ? -9.120 -0.940 -2.090 1.00 90.19 117 ILE A CA 1
ATOM 898 C C . ILE A 1 117 ? -10.046 0.261 -2.322 1.00 90.19 117 ILE A C 1
ATOM 900 O O . ILE A 1 117 ? -11.136 0.316 -1.754 1.00 90.19 117 ILE A O 1
ATOM 904 N N . ALA A 1 118 ? -9.643 1.202 -3.181 1.00 92.31 118 ALA A N 1
ATOM 905 C CA . ALA A 1 118 ? -10.463 2.363 -3.513 1.00 92.31 118 ALA A CA 1
ATOM 906 C C . ALA A 1 118 ? -11.783 1.982 -4.204 1.00 92.31 118 ALA A C 1
ATOM 908 O O . ALA A 1 118 ? -12.828 2.522 -3.852 1.00 92.31 118 ALA A O 1
ATOM 909 N N . GLU A 1 119 ? -11.750 1.039 -5.150 1.00 94.56 119 GLU A N 1
ATOM 910 C CA . GLU A 1 119 ? -12.944 0.514 -5.826 1.00 94.56 119 GLU A CA 1
ATOM 911 C C . GLU A 1 119 ? -13.937 -0.070 -4.811 1.00 94.56 119 GLU A C 1
ATOM 913 O O . GLU A 1 119 ? -15.101 0.324 -4.793 1.00 94.56 119 GLU A O 1
ATOM 918 N N . ALA A 1 120 ? -13.460 -0.906 -3.882 1.00 93.81 120 ALA A N 1
ATOM 919 C CA . ALA A 1 120 ? -14.297 -1.467 -2.824 1.00 93.81 120 ALA A CA 1
ATOM 920 C C . ALA A 1 120 ? -14.915 -0.386 -1.915 1.00 93.81 120 ALA A C 1
ATOM 922 O O . ALA A 1 120 ? -16.081 -0.494 -1.527 1.00 93.81 120 ALA A O 1
ATOM 923 N N . ALA A 1 121 ? -14.162 0.670 -1.588 1.00 92.50 121 ALA A N 1
ATOM 924 C CA . ALA A 1 121 ? -14.669 1.792 -0.798 1.00 92.50 121 ALA A CA 1
ATOM 925 C C . ALA A 1 121 ? -15.760 2.583 -1.547 1.00 92.50 121 ALA A C 1
ATOM 927 O O . ALA A 1 121 ? -16.788 2.926 -0.958 1.00 92.50 121 ALA A O 1
ATOM 928 N N . ILE A 1 122 ? -15.576 2.824 -2.850 1.00 94.25 122 ILE A N 1
ATOM 929 C CA . ILE A 1 122 ? -16.566 3.487 -3.714 1.00 94.25 122 ILE A CA 1
ATOM 930 C C . ILE A 1 122 ? -17.840 2.640 -3.825 1.00 94.25 122 ILE A C 1
ATOM 932 O O . ILE A 1 122 ? -18.945 3.165 -3.664 1.00 94.25 122 ILE A O 1
ATOM 936 N N . ASP A 1 123 ? -17.708 1.330 -4.035 1.00 94.25 123 ASP A N 1
ATOM 937 C CA . ASP A 1 123 ? -18.849 0.414 -4.113 1.00 94.25 123 ASP A CA 1
ATOM 938 C C . ASP A 1 123 ? -19.625 0.371 -2.791 1.00 94.25 123 ASP A C 1
ATOM 940 O O . ASP A 1 123 ? -20.858 0.444 -2.774 1.00 94.25 123 ASP A O 1
ATOM 944 N N . GLN A 1 124 ? -18.919 0.342 -1.657 1.00 90.81 124 GLN A N 1
ATOM 945 C CA . GLN A 1 124 ? -19.551 0.425 -0.342 1.00 90.81 124 GLN A CA 1
ATOM 946 C C . GLN A 1 124 ? -20.306 1.746 -0.150 1.00 90.81 124 GLN A C 1
ATOM 948 O O . GLN A 1 124 ? -21.422 1.749 0.380 1.00 90.81 124 GLN A O 1
ATOM 953 N N . ALA A 1 125 ? -19.722 2.864 -0.580 1.00 92.06 125 ALA A N 1
ATOM 954 C CA . ALA A 1 125 ? -20.366 4.168 -0.518 1.00 92.06 125 ALA A CA 1
ATOM 955 C C . ALA A 1 125 ? -21.652 4.210 -1.349 1.00 92.06 125 ALA A C 1
ATOM 957 O O . ALA A 1 125 ? -22.680 4.703 -0.878 1.00 92.06 125 ALA A O 1
ATOM 958 N N . ARG A 1 126 ? -21.616 3.637 -2.556 1.00 90.69 126 ARG A N 1
ATOM 959 C CA . ARG A 1 126 ? -22.775 3.533 -3.443 1.00 90.69 126 ARG A CA 1
ATOM 960 C C . ARG A 1 126 ? -23.901 2.723 -2.807 1.00 90.69 126 ARG A C 1
ATOM 962 O O . ARG A 1 126 ? -25.032 3.199 -2.770 1.00 90.69 126 ARG A O 1
ATOM 969 N N . MET A 1 127 ? -23.588 1.566 -2.221 1.00 91.19 127 MET A N 1
ATOM 970 C CA . MET A 1 127 ? -24.581 0.761 -1.499 1.00 91.19 127 MET A CA 1
ATOM 971 C C . MET A 1 127 ? -25.215 1.538 -0.335 1.00 91.19 127 MET A C 1
ATOM 973 O O . MET A 1 127 ? -26.430 1.496 -0.142 1.00 91.19 127 MET A O 1
ATOM 977 N N . LYS A 1 128 ? -24.414 2.284 0.441 1.00 88.69 128 LYS A N 1
ATOM 978 C CA . LYS A 1 128 ? -24.931 3.131 1.529 1.00 88.69 128 LYS A CA 1
ATOM 979 C C . LYS A 1 128 ? -25.811 4.268 1.007 1.00 88.69 128 LYS A C 1
ATOM 981 O O . LYS A 1 128 ? -26.813 4.582 1.647 1.00 88.69 128 LYS A O 1
ATOM 986 N N . TYR A 1 129 ? -25.457 4.873 -0.125 1.00 88.50 129 TYR A N 1
ATOM 987 C CA . TYR A 1 129 ? -26.243 5.930 -0.758 1.00 88.50 129 TYR A CA 1
ATOM 988 C C . TYR A 1 129 ? -27.610 5.416 -1.218 1.00 88.50 129 TYR A C 1
ATOM 990 O O . TYR A 1 129 ? -28.630 5.999 -0.860 1.00 88.50 129 TYR A O 1
ATOM 998 N N . GLU A 1 130 ? -27.636 4.286 -1.930 1.00 90.00 130 GLU A N 1
ATOM 999 C CA . GLU A 1 130 ? -28.870 3.634 -2.392 1.00 90.00 130 GLU A CA 1
ATOM 1000 C C . GLU A 1 130 ? -29.772 3.219 -1.216 1.00 90.00 130 GLU A C 1
ATOM 1002 O O . GLU A 1 130 ? -30.995 3.308 -1.303 1.00 90.00 130 GLU A O 1
ATOM 1007 N N . ALA A 1 131 ? -29.178 2.849 -0.077 1.00 90.12 131 ALA A N 1
ATOM 1008 C CA . ALA A 1 131 ? -29.897 2.537 1.157 1.00 90.12 131 ALA A CA 1
ATOM 1009 C C . ALA A 1 131 ? -30.330 3.770 1.984 1.00 90.12 131 ALA A C 1
ATOM 1011 O O . ALA A 1 131 ? -30.917 3.594 3.053 1.00 90.12 131 ALA A O 1
ATOM 1012 N N . GLY A 1 132 ? -30.008 5.000 1.562 1.00 86.94 132 GLY A N 1
ATOM 1013 C CA . GLY A 1 132 ? -30.285 6.229 2.323 1.00 86.94 132 GLY A CA 1
ATOM 1014 C C . GLY A 1 132 ? -29.477 6.368 3.623 1.00 86.94 132 GLY A C 1
ATOM 1015 O O . GLY A 1 132 ? -29.881 7.090 4.529 1.00 86.94 132 GLY A O 1
ATOM 1016 N N . ARG A 1 133 ? -28.352 5.652 3.739 1.00 87.12 133 ARG A N 1
ATOM 1017 C CA . ARG A 1 133 ? -27.492 5.559 4.936 1.00 87.12 133 ARG A CA 1
ATOM 1018 C C . ARG A 1 133 ? -26.133 6.239 4.768 1.00 87.12 133 ARG A C 1
ATOM 1020 O O . ARG A 1 133 ? -25.253 6.042 5.602 1.00 87.12 133 ARG A O 1
ATOM 1027 N N . LEU A 1 134 ? -25.923 6.975 3.678 1.00 87.25 134 LEU A N 1
ATOM 1028 C CA . LEU A 1 134 ? -24.701 7.749 3.479 1.00 87.25 134 LEU A CA 1
ATOM 1029 C C . LEU A 1 134 ? -24.863 9.129 4.145 1.00 87.25 134 LEU A C 1
ATOM 1031 O O . LEU A 1 134 ? -25.790 9.852 3.769 1.00 87.25 134 LEU A O 1
ATOM 1035 N N . PRO A 1 135 ? -23.997 9.510 5.103 1.00 86.25 135 PRO A N 1
ATOM 1036 C CA . PRO A 1 135 ? -24.018 10.847 5.690 1.00 86.25 135 PRO A CA 1
ATOM 1037 C C . PRO A 1 135 ? -23.876 11.937 4.620 1.00 86.25 135 PRO A C 1
ATOM 1039 O O . PRO A 1 135 ? -23.174 11.751 3.626 1.00 86.25 135 PRO A O 1
ATOM 1042 N N . GLY A 1 136 ? -24.513 13.095 4.826 1.00 80.56 136 GLY A N 1
ATOM 1043 C CA . GLY A 1 136 ? -24.426 14.219 3.884 1.00 80.56 136 GLY A CA 1
ATOM 1044 C C . GLY A 1 136 ? -22.984 14.691 3.658 1.00 80.56 136 GLY A C 1
ATOM 1045 O O . GLY A 1 136 ? -22.585 14.915 2.518 1.00 80.56 136 GLY A O 1
ATOM 1046 N N . GLU A 1 137 ? -22.191 14.734 4.731 1.00 78.88 137 GLU A N 1
ATOM 1047 C CA . GLU A 1 137 ? -20.765 15.101 4.723 1.00 78.88 137 GLU A CA 1
ATOM 1048 C C . GLU A 1 137 ? -19.898 14.085 3.952 1.00 78.88 137 GLU A C 1
ATOM 1050 O O . GLU A 1 137 ? -18.928 14.456 3.293 1.00 78.88 137 GLU A O 1
ATOM 1055 N N . ALA A 1 138 ? -20.297 12.807 3.917 1.00 88.50 138 ALA A N 1
ATOM 1056 C CA . ALA A 1 138 ? -19.583 11.764 3.179 1.00 88.50 138 ALA A CA 1
ATOM 1057 C C . ALA A 1 138 ? -19.723 11.894 1.653 1.00 88.50 138 ALA A C 1
ATOM 1059 O O . ALA A 1 138 ? -18.932 11.311 0.911 1.00 88.50 138 ALA A O 1
ATOM 1060 N N . LYS A 1 139 ? -20.713 12.649 1.153 1.00 87.31 139 LYS A N 1
ATOM 1061 C CA . LYS A 1 139 ? -20.955 12.798 -0.291 1.00 87.31 139 LYS A CA 1
ATOM 1062 C C . LYS A 1 139 ? -19.803 13.516 -0.994 1.00 87.31 139 LYS A C 1
ATOM 1064 O O . LYS A 1 139 ? -19.392 13.104 -2.078 1.00 87.31 139 LYS A O 1
ATOM 1069 N N . GLU A 1 140 ? -19.279 14.576 -0.387 1.00 90.44 140 GLU A N 1
ATOM 1070 C CA . GLU A 1 140 ? -18.132 15.309 -0.932 1.00 90.44 140 GLU A CA 1
ATOM 1071 C C . GLU A 1 140 ? -16.865 14.450 -0.891 1.00 90.44 140 GLU A C 1
ATOM 1073 O O . GLU A 1 140 ? -16.151 14.359 -1.892 1.00 90.44 140 GLU A O 1
ATOM 1078 N N . ALA A 1 141 ? -16.648 13.732 0.215 1.00 92.50 141 ALA A N 1
ATOM 1079 C CA . ALA A 1 141 ? -15.514 12.827 0.373 1.00 92.50 141 ALA A CA 1
ATOM 1080 C C . ALA A 1 141 ? -15.530 11.673 -0.651 1.00 92.50 141 ALA A C 1
ATOM 1082 O O . ALA A 1 141 ? -14.501 11.363 -1.248 1.00 92.50 141 ALA A O 1
ATOM 1083 N N . VAL A 1 142 ? -16.702 11.090 -0.935 1.00 93.69 142 VAL A N 1
ATOM 1084 C CA . VAL A 1 142 ? -16.879 10.077 -1.994 1.00 93.69 142 VAL A CA 1
ATOM 1085 C C . VAL A 1 142 ? -16.554 10.635 -3.373 1.00 93.69 142 VAL A C 1
ATOM 1087 O O . VAL A 1 142 ? -15.861 9.981 -4.149 1.00 93.69 142 VAL A O 1
ATOM 1090 N N . ASN A 1 143 ? -17.021 11.841 -3.698 1.00 94.19 143 ASN A N 1
ATOM 1091 C CA . ASN A 1 143 ? -16.735 12.454 -4.996 1.00 94.19 143 ASN A CA 1
ATOM 1092 C C . ASN A 1 143 ? -15.235 12.738 -5.169 1.00 94.19 143 ASN A C 1
ATOM 1094 O O . ASN A 1 143 ? -14.677 12.512 -6.249 1.00 94.19 143 ASN A O 1
ATOM 1098 N N . ALA A 1 144 ? -14.567 13.187 -4.103 1.00 95.25 144 ALA A N 1
ATOM 1099 C CA . ALA A 1 144 ? -13.119 13.366 -4.085 1.00 95.25 144 ALA A CA 1
ATOM 1100 C C . ALA A 1 144 ? -12.381 12.026 -4.260 1.00 95.25 144 ALA A C 1
ATOM 1102 O O . ALA A 1 144 ? -11.451 11.941 -5.065 1.00 95.25 144 ALA A O 1
ATOM 1103 N N . LEU A 1 145 ? -12.837 10.964 -3.584 1.00 95.75 145 LEU A N 1
ATOM 1104 C CA . LEU A 1 145 ? -12.312 9.606 -3.739 1.00 95.75 145 LEU A CA 1
ATOM 1105 C C . LEU A 1 145 ? -12.460 9.089 -5.175 1.00 95.75 145 LEU A C 1
ATOM 1107 O O . LEU A 1 145 ? -11.479 8.622 -5.746 1.00 95.75 145 LEU A O 1
ATOM 1111 N N . ILE A 1 146 ? -13.638 9.226 -5.791 1.00 97.19 146 ILE A N 1
ATOM 1112 C CA . ILE A 1 146 ? -13.878 8.828 -7.189 1.00 97.19 146 ILE A CA 1
ATOM 1113 C C . ILE A 1 146 ? -12.949 9.593 -8.139 1.00 97.19 146 ILE A C 1
ATOM 1115 O O . ILE A 1 146 ? -12.357 9.008 -9.047 1.00 97.19 146 ILE A O 1
ATOM 1119 N N . THR A 1 147 ? -12.789 10.900 -7.921 1.00 97.75 147 THR A N 1
ATOM 1120 C CA . THR A 1 147 ? -11.897 11.736 -8.736 1.00 97.75 147 THR A CA 1
ATOM 1121 C C . THR A 1 147 ? -10.450 11.258 -8.626 1.00 97.75 147 THR A C 1
ATOM 1123 O O . THR A 1 147 ? -9.794 11.036 -9.645 1.00 97.75 147 THR A O 1
ATOM 1126 N N . SER A 1 148 ? -9.970 11.033 -7.401 1.00 97.44 148 SER A N 1
ATOM 1127 C CA . SER A 1 148 ? -8.610 10.550 -7.150 1.00 97.44 148 SER A CA 1
ATOM 1128 C C . SER A 1 148 ? -8.389 9.139 -7.709 1.00 97.44 148 SER A C 1
ATOM 1130 O O . SER A 1 148 ? -7.364 8.875 -8.337 1.00 97.44 148 SER A O 1
ATOM 1132 N N . TYR A 1 149 ? -9.385 8.253 -7.590 1.00 97.94 149 TYR A N 1
ATOM 1133 C CA . TYR A 1 149 ? -9.361 6.910 -8.173 1.00 97.94 149 TYR A CA 1
ATOM 1134 C C . TYR A 1 149 ? -9.172 6.956 -9.689 1.00 97.94 149 TYR A C 1
ATOM 1136 O O . TYR A 1 149 ? -8.306 6.263 -10.221 1.00 97.94 149 TYR A O 1
ATOM 1144 N N . ASN A 1 150 ? -9.937 7.796 -10.390 1.00 98.31 150 ASN A N 1
ATOM 1145 C CA . ASN A 1 150 ? -9.842 7.914 -11.844 1.00 98.31 150 ASN A CA 1
ATOM 1146 C C . ASN A 1 150 ? -8.454 8.399 -12.285 1.00 98.31 150 ASN A C 1
ATOM 1148 O O . ASN A 1 150 ? -7.857 7.810 -13.188 1.00 98.31 150 ASN A O 1
ATOM 1152 N N . VAL A 1 151 ? -7.909 9.412 -11.605 1.00 97.94 151 VAL A N 1
ATOM 1153 C CA . VAL A 1 151 ? -6.567 9.953 -11.880 1.00 97.94 151 VAL A CA 1
ATOM 1154 C C . VAL A 1 151 ? -5.474 8.913 -11.602 1.00 97.94 151 VAL A C 1
ATOM 1156 O O . VAL A 1 151 ? -4.571 8.717 -12.422 1.00 97.94 151 VAL A O 1
ATOM 1159 N N . ALA A 1 152 ? -5.561 8.204 -10.474 1.00 97.38 152 ALA A N 1
ATOM 1160 C CA . ALA A 1 152 ? -4.632 7.134 -10.128 1.00 97.38 152 ALA A CA 1
ATOM 1161 C C . ALA A 1 152 ? -4.694 5.988 -11.145 1.00 97.38 152 ALA A C 1
ATOM 1163 O O . ALA A 1 152 ? -3.653 5.555 -11.647 1.00 97.38 152 ALA A O 1
ATOM 1164 N N . ARG A 1 153 ? -5.900 5.555 -11.527 1.00 98.00 153 ARG A N 1
ATOM 1165 C CA . ARG A 1 153 ? -6.127 4.494 -12.515 1.00 98.00 153 ARG A CA 1
ATOM 1166 C C . ARG A 1 153 ? -5.554 4.853 -13.880 1.00 98.00 153 ARG A C 1
ATOM 1168 O O . ARG A 1 153 ? -4.906 4.015 -14.501 1.00 98.00 153 ARG A O 1
ATOM 1175 N N . GLU A 1 154 ? -5.756 6.082 -14.344 1.00 97.88 154 GLU A N 1
ATOM 1176 C CA . GLU A 1 154 ? -5.192 6.555 -15.612 1.00 97.88 154 GLU A CA 1
ATOM 1177 C C . GLU A 1 154 ? -3.656 6.547 -15.579 1.00 97.88 154 GLU A C 1
ATOM 1179 O O . GLU A 1 154 ? -3.005 6.026 -16.491 1.00 97.88 154 GLU A O 1
ATOM 1184 N N . SER A 1 155 ? -3.057 7.052 -14.494 1.00 96.69 155 SER A N 1
ATOM 1185 C CA . SER A 1 155 ? -1.598 7.025 -14.339 1.00 96.69 155 SER A CA 1
ATOM 1186 C C . SER A 1 155 ? -1.028 5.611 -14.234 1.00 96.69 155 SER A C 1
ATOM 1188 O O . SER A 1 155 ? 0.036 5.345 -14.789 1.00 96.69 155 SER A O 1
ATOM 1190 N N . TRP A 1 156 ? -1.756 4.688 -13.601 1.00 97.19 156 TRP A N 1
ATOM 1191 C CA . TRP A 1 156 ? -1.384 3.279 -13.521 1.00 97.19 156 TRP A CA 1
ATOM 1192 C C . TRP A 1 156 ? -1.395 2.619 -14.898 1.00 97.19 156 TRP A C 1
ATOM 1194 O O . TRP A 1 156 ? -0.408 1.996 -15.279 1.00 97.19 156 TRP A O 1
ATOM 1204 N N . LEU A 1 157 ? -2.454 2.823 -15.688 1.00 96.38 157 LEU A N 1
ATOM 1205 C CA . LEU A 1 157 ? -2.525 2.315 -17.060 1.00 96.38 157 LEU A CA 1
ATOM 1206 C C . LEU A 1 157 ? -1.401 2.881 -17.937 1.00 96.38 157 LEU A C 1
ATOM 1208 O O . LEU A 1 157 ? -0.810 2.139 -18.719 1.00 96.38 157 LEU A O 1
ATOM 1212 N N . THR A 1 158 ? -1.065 4.162 -17.769 1.00 95.69 158 THR A N 1
ATOM 1213 C CA . THR A 1 158 ? 0.037 4.811 -18.498 1.00 95.69 158 THR A CA 1
ATOM 1214 C C . THR A 1 158 ? 1.390 4.196 -18.133 1.00 95.69 158 THR A C 1
ATOM 1216 O O . THR A 1 158 ? 2.160 3.821 -19.016 1.00 95.69 158 THR A O 1
ATOM 1219 N N . TYR A 1 159 ? 1.665 4.029 -16.836 1.00 94.81 159 TYR A N 1
ATOM 1220 C CA . TYR A 1 159 ? 2.873 3.362 -16.344 1.00 94.81 159 TYR A CA 1
ATOM 1221 C C . TYR A 1 159 ? 2.980 1.926 -16.871 1.00 94.81 159 TYR A C 1
ATOM 1223 O O . TYR A 1 159 ? 4.022 1.509 -17.379 1.00 94.81 159 TYR A O 1
ATOM 1231 N N . ARG A 1 160 ? 1.87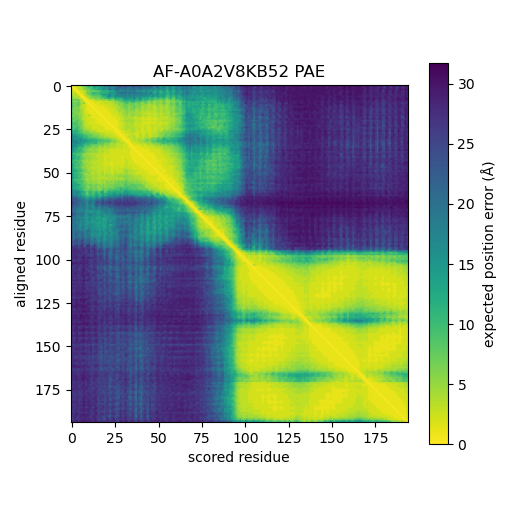3 1.180 -16.813 1.00 94.69 160 ARG A N 1
ATOM 1232 C CA . ARG A 1 160 ? 1.808 -0.209 -17.265 1.00 94.69 160 ARG A CA 1
ATOM 1233 C C . ARG A 1 160 ? 2.024 -0.329 -18.775 1.00 94.69 160 ARG A C 1
ATOM 1235 O O . ARG A 1 160 ? 2.734 -1.228 -19.218 1.00 94.69 160 ARG A O 1
ATOM 1242 N N . ALA A 1 161 ? 1.470 0.597 -19.559 1.00 94.31 161 ALA A N 1
ATOM 1243 C CA . ALA A 1 161 ? 1.696 0.674 -20.999 1.00 94.31 161 ALA A CA 1
ATOM 1244 C C . ALA A 1 161 ? 3.163 0.980 -21.337 1.00 94.31 161 ALA A C 1
ATOM 1246 O O . ALA A 1 161 ? 3.704 0.352 -22.242 1.00 94.31 161 ALA A O 1
ATOM 1247 N N . ALA A 1 162 ? 3.817 1.882 -20.594 1.00 93.06 162 ALA A N 1
ATOM 1248 C CA . ALA A 1 162 ? 5.233 2.199 -20.784 1.00 93.06 162 ALA A CA 1
ATOM 1249 C C . ALA A 1 162 ? 6.140 0.986 -20.523 1.00 93.06 162 ALA A C 1
ATOM 1251 O O . ALA A 1 162 ? 7.050 0.723 -21.304 1.00 93.06 162 ALA A O 1
ATOM 1252 N N . ILE A 1 163 ? 5.858 0.198 -19.479 1.00 92.44 163 ILE A N 1
ATOM 1253 C CA . ILE A 1 163 ? 6.594 -1.052 -19.230 1.00 92.44 163 ILE A CA 1
ATOM 1254 C C . ILE A 1 163 ? 6.349 -2.058 -20.355 1.00 92.44 163 ILE A C 1
ATOM 1256 O O . ILE A 1 163 ? 7.294 -2.651 -20.867 1.00 92.44 163 ILE A O 1
ATOM 1260 N N . ALA A 1 164 ? 5.088 -2.246 -20.754 1.00 91.00 164 ALA A N 1
ATOM 1261 C CA . ALA A 1 164 ? 4.728 -3.209 -21.791 1.00 91.00 164 ALA A CA 1
ATOM 1262 C C . ALA A 1 164 ? 5.350 -2.874 -23.160 1.00 91.00 164 ALA A C 1
ATOM 1264 O O . ALA A 1 164 ? 5.649 -3.783 -23.930 1.00 91.00 164 ALA A O 1
ATOM 1265 N N . SER A 1 165 ? 5.564 -1.588 -23.459 1.00 92.44 165 SER A N 1
ATOM 1266 C CA . SER A 1 165 ? 6.205 -1.111 -24.691 1.00 92.44 165 SER A CA 1
ATOM 1267 C C . SER A 1 165 ? 7.720 -0.911 -24.576 1.00 92.44 165 SER A C 1
ATOM 1269 O O . SER A 1 165 ? 8.345 -0.473 -25.540 1.00 92.44 165 SER A O 1
ATOM 1271 N N . ASN A 1 166 ? 8.319 -1.247 -23.428 1.00 87.94 166 ASN A N 1
ATOM 1272 C CA . ASN A 1 166 ? 9.742 -1.053 -23.139 1.00 87.94 166 ASN A CA 1
ATOM 1273 C C . ASN A 1 166 ? 10.203 0.417 -23.275 1.00 87.94 166 ASN A C 1
ATOM 1275 O O . ASN A 1 166 ? 11.339 0.700 -23.659 1.00 87.94 166 ASN A O 1
ATOM 1279 N N . ALA A 1 167 ? 9.300 1.358 -22.986 1.00 88.12 167 ALA A N 1
ATOM 1280 C CA . ALA A 1 167 ? 9.567 2.790 -22.944 1.00 88.12 167 ALA A CA 1
ATOM 1281 C C . ALA A 1 167 ? 10.093 3.221 -21.556 1.00 88.12 167 ALA A C 1
ATOM 1283 O O . ALA A 1 167 ? 9.905 2.497 -20.573 1.00 88.12 167 ALA A O 1
ATOM 1284 N N . PRO A 1 168 ? 10.715 4.410 -21.427 1.00 87.25 168 PRO A N 1
ATOM 1285 C CA . PRO A 1 168 ? 11.184 4.921 -20.138 1.00 87.25 168 PRO A CA 1
ATOM 1286 C C . PRO A 1 168 ? 10.028 5.088 -19.135 1.00 87.25 168 PRO A C 1
ATOM 1288 O O . PRO A 1 168 ? 9.231 6.021 -19.224 1.00 87.25 168 PRO A O 1
ATOM 1291 N N . ALA A 1 169 ? 9.918 4.163 -18.177 1.00 87.06 169 ALA A N 1
ATOM 1292 C CA . ALA A 1 169 ? 8.809 4.113 -17.219 1.00 87.06 169 ALA A CA 1
ATOM 1293 C C . ALA A 1 169 ? 9.005 5.018 -15.987 1.00 87.06 169 ALA A C 1
ATOM 1295 O O . ALA A 1 169 ? 8.056 5.253 -15.241 1.00 87.06 169 ALA A O 1
ATOM 1296 N N . GLU A 1 170 ? 10.218 5.532 -15.771 1.00 86.19 170 GLU A N 1
ATOM 1297 C CA . GLU A 1 170 ? 10.619 6.301 -14.581 1.00 86.19 170 GLU A CA 1
ATOM 1298 C C . GLU A 1 170 ? 9.787 7.578 -14.412 1.00 86.19 170 GLU A C 1
ATOM 1300 O O . GLU A 1 170 ? 9.222 7.823 -13.351 1.00 86.19 170 GLU A O 1
ATOM 1305 N N . THR A 1 171 ? 9.593 8.346 -15.487 1.00 80.88 171 THR A N 1
ATOM 1306 C CA . THR A 1 171 ? 8.779 9.572 -15.441 1.00 80.88 171 THR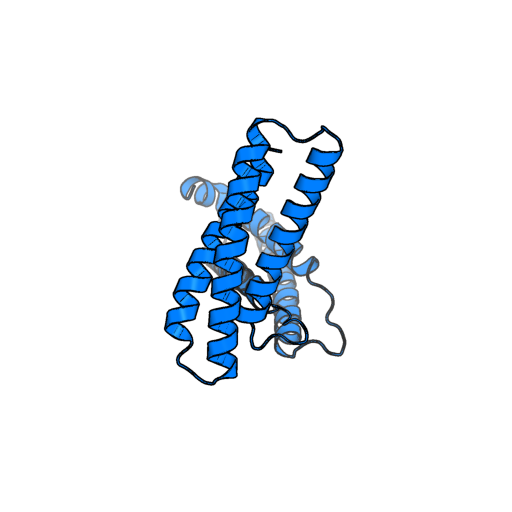 A CA 1
ATOM 1307 C C . THR A 1 171 ? 7.307 9.286 -15.122 1.00 80.88 171 THR A C 1
ATOM 1309 O O . THR A 1 171 ? 6.625 10.100 -14.497 1.00 80.88 171 THR A O 1
ATOM 1312 N N . TYR A 1 172 ? 6.794 8.119 -15.521 1.00 91.19 172 TYR A N 1
ATOM 1313 C CA . TYR A 1 172 ? 5.427 7.702 -15.200 1.00 91.19 172 TYR A CA 1
ATOM 1314 C C . TYR A 1 172 ? 5.313 7.131 -13.785 1.00 91.19 172 TYR A C 1
ATOM 1316 O O . TYR A 1 172 ? 4.254 7.254 -13.171 1.00 91.19 172 TYR A O 1
ATOM 1324 N N . PHE A 1 173 ? 6.395 6.554 -13.255 1.00 91.81 173 PHE A N 1
ATOM 1325 C CA . PHE A 1 173 ? 6.464 6.052 -11.888 1.00 91.81 173 PHE A CA 1
ATOM 1326 C C . PHE A 1 173 ? 6.263 7.169 -10.862 1.00 91.81 173 PHE A C 1
ATOM 1328 O O . PHE A 1 173 ? 5.413 7.024 -9.989 1.00 91.81 173 PHE A O 1
ATOM 1335 N N . ASP A 1 174 ? 6.964 8.297 -10.994 1.00 89.75 174 ASP A N 1
ATOM 1336 C CA . ASP A 1 174 ? 6.837 9.412 -10.043 1.00 89.75 174 ASP A CA 1
ATOM 1337 C C . ASP A 1 174 ? 5.406 9.964 -10.007 1.00 89.75 174 ASP A C 1
ATOM 1339 O O . ASP A 1 174 ? 4.834 10.223 -8.942 1.00 89.75 174 ASP A O 1
ATOM 1343 N N . ARG A 1 175 ? 4.785 10.087 -11.187 1.00 92.12 175 ARG A N 1
ATOM 1344 C CA . ARG A 1 175 ? 3.388 10.517 -11.311 1.00 92.12 175 ARG A CA 1
ATOM 1345 C C . ARG A 1 175 ? 2.429 9.501 -10.693 1.00 92.12 175 ARG A C 1
ATOM 1347 O O . ARG A 1 175 ? 1.505 9.901 -9.988 1.00 92.12 175 ARG A O 1
ATOM 1354 N N . LEU A 1 176 ? 2.655 8.209 -10.928 1.00 94.44 176 LEU A N 1
ATOM 1355 C CA . LEU A 1 176 ? 1.874 7.134 -10.321 1.00 94.44 176 LEU A CA 1
ATOM 1356 C C . LEU A 1 176 ? 1.999 7.156 -8.793 1.00 94.44 176 LEU A C 1
ATOM 1358 O O . LEU A 1 176 ? 0.985 7.125 -8.104 1.00 94.44 176 LEU A O 1
ATOM 1362 N N . ALA A 1 177 ? 3.215 7.263 -8.255 1.00 92.88 177 ALA A N 1
ATOM 1363 C CA . ALA A 1 177 ? 3.463 7.292 -6.817 1.00 92.88 177 ALA A CA 1
ATOM 1364 C C . ALA A 1 177 ? 2.733 8.459 -6.137 1.00 92.88 177 ALA A C 1
ATOM 1366 O O . ALA A 1 177 ? 2.076 8.267 -5.111 1.00 92.88 177 ALA A O 1
ATOM 1367 N N . LYS A 1 178 ? 2.777 9.653 -6.743 1.00 94.12 178 LYS A N 1
ATOM 1368 C CA . LYS A 1 178 ? 2.019 10.812 -6.260 1.00 94.12 178 LYS A CA 1
ATOM 1369 C C . LYS A 1 178 ? 0.512 10.545 -6.273 1.00 94.12 178 LYS A C 1
ATOM 1371 O O . LYS A 1 178 ? -0.140 10.710 -5.248 1.00 94.12 178 LYS A O 1
ATOM 1376 N N . ASN A 1 179 ? -0.029 10.084 -7.398 1.00 96.38 179 ASN A N 1
ATOM 1377 C CA . ASN A 1 179 ? -1.467 9.856 -7.528 1.00 96.38 179 ASN A CA 1
ATOM 1378 C C . ASN A 1 179 ? -1.976 8.741 -6.596 1.00 96.38 179 ASN A C 1
ATOM 1380 O O . ASN A 1 179 ? -3.093 8.824 -6.096 1.00 96.38 179 ASN A O 1
ATOM 1384 N N . LEU A 1 180 ? -1.167 7.713 -6.319 1.00 95.00 180 LEU A N 1
ATOM 1385 C CA . LEU A 1 180 ? -1.492 6.678 -5.331 1.00 95.00 180 LEU A CA 1
ATOM 1386 C C . LEU A 1 180 ? -1.469 7.218 -3.895 1.00 95.00 180 LEU A C 1
ATOM 1388 O O . LEU A 1 180 ? -2.295 6.816 -3.073 1.00 95.00 180 LEU A O 1
ATOM 1392 N N . SER A 1 181 ? -0.560 8.146 -3.588 1.00 95.25 181 SER A N 1
ATOM 1393 C CA . SER A 1 181 ? -0.559 8.865 -2.309 1.00 95.25 181 SER A CA 1
ATOM 1394 C C . SER A 1 181 ? -1.830 9.709 -2.155 1.00 95.25 181 SER A C 1
ATOM 1396 O O . SER A 1 181 ? -2.526 9.609 -1.142 1.00 95.25 181 SER A O 1
ATOM 1398 N N . ASP A 1 182 ? -2.200 10.461 -3.195 1.00 93.44 182 ASP A N 1
ATOM 1399 C CA . ASP A 1 182 ? -3.429 11.261 -3.226 1.00 93.44 182 ASP A CA 1
ATOM 1400 C C . ASP A 1 182 ? -4.685 10.376 -3.104 1.00 93.44 182 ASP A C 1
ATOM 1402 O O . ASP A 1 182 ? -5.631 10.727 -2.396 1.00 93.44 182 ASP A O 1
ATOM 1406 N N . LEU A 1 183 ? -4.688 9.192 -3.726 1.00 95.31 183 LEU A N 1
ATOM 1407 C CA . LEU A 1 183 ? -5.754 8.196 -3.586 1.00 95.31 183 LEU A CA 1
ATOM 1408 C C . LEU A 1 183 ? -5.858 7.666 -2.156 1.00 95.31 183 LEU A C 1
ATOM 1410 O O . LEU A 1 183 ? -6.951 7.601 -1.600 1.00 95.31 183 LEU A O 1
ATOM 1414 N N . THR A 1 184 ? -4.725 7.336 -1.540 1.00 94.19 184 THR A N 1
ATOM 1415 C CA . THR A 1 184 ? -4.678 6.857 -0.151 1.00 94.19 184 THR A CA 1
ATOM 1416 C C . THR A 1 184 ? -5.213 7.916 0.814 1.00 94.19 184 THR A C 1
ATOM 1418 O O . THR A 1 184 ? -5.967 7.602 1.736 1.00 94.19 184 THR A O 1
ATOM 1421 N N . ASN A 1 185 ? -4.885 9.189 0.579 1.00 93.69 185 ASN A N 1
ATOM 1422 C CA . ASN A 1 185 ? -5.428 10.302 1.354 1.00 93.69 185 ASN A CA 1
ATOM 1423 C C . ASN A 1 185 ? -6.941 10.460 1.160 1.00 93.69 185 ASN A C 1
ATOM 1425 O O . ASN A 1 185 ? -7.650 10.683 2.138 1.00 93.69 185 ASN A O 1
ATOM 1429 N N . ALA A 1 186 ? -7.442 10.298 -0.067 1.00 92.88 186 ALA A N 1
ATOM 1430 C CA . ALA A 1 186 ? -8.872 10.370 -0.348 1.00 92.88 186 ALA A CA 1
ATOM 1431 C C . ALA A 1 186 ? -9.658 9.200 0.275 1.00 92.88 186 ALA A C 1
ATOM 1433 O O . ALA A 1 186 ? -10.749 9.417 0.797 1.00 92.88 186 ALA A O 1
ATOM 1434 N N . ILE A 1 187 ? -9.090 7.984 0.290 1.00 91.44 187 ILE A N 1
ATOM 1435 C CA . ILE A 1 187 ? -9.668 6.836 1.011 1.00 91.44 187 ILE A CA 1
ATOM 1436 C C . ILE A 1 187 ? -9.798 7.181 2.494 1.00 91.44 187 ILE A C 1
ATOM 1438 O O . ILE A 1 187 ? -10.873 7.035 3.066 1.00 91.44 187 ILE A O 1
ATOM 1442 N N . ARG A 1 188 ? -8.721 7.678 3.111 1.00 92.50 188 ARG A N 1
ATOM 1443 C CA . ARG A 1 188 ? -8.717 8.052 4.529 1.00 92.50 188 ARG A CA 1
ATOM 1444 C C . ARG A 1 188 ? -9.752 9.133 4.848 1.00 92.50 188 ARG A C 1
ATOM 1446 O O . ARG A 1 188 ? -10.504 8.971 5.799 1.00 92.50 188 ARG A O 1
ATOM 1453 N N . ALA A 1 189 ? -9.842 10.179 4.031 1.00 90.69 189 ALA A N 1
ATOM 1454 C CA . ALA A 1 189 ? -10.840 11.232 4.213 1.00 90.69 189 ALA A CA 1
ATOM 1455 C C . ALA A 1 189 ? -12.281 10.699 4.106 1.00 90.69 189 ALA A C 1
ATOM 1457 O O . ALA A 1 189 ? -13.154 11.109 4.865 1.00 90.69 189 ALA A O 1
ATOM 1458 N N . PHE A 1 190 ? -12.542 9.755 3.195 1.00 90.19 190 PHE A N 1
ATOM 1459 C CA . PHE A 1 190 ? -13.844 9.092 3.110 1.00 90.19 190 PHE A CA 1
ATOM 1460 C C . PHE A 1 190 ? -14.137 8.208 4.331 1.00 90.19 190 PHE A C 1
ATOM 1462 O O . PHE A 1 190 ? -15.250 8.230 4.852 1.00 90.19 190 PHE A O 1
ATOM 1469 N N . GLU A 1 191 ? -13.144 7.461 4.812 1.00 88.00 191 GLU A N 1
ATOM 1470 C CA . GLU A 1 191 ? -13.251 6.633 6.018 1.00 88.00 191 GLU A CA 1
ATOM 1471 C C . GLU A 1 191 ? -13.524 7.456 7.287 1.00 88.00 191 GLU A C 1
ATOM 1473 O O . GLU A 1 191 ? -14.194 6.964 8.191 1.00 88.00 191 GLU A O 1
ATOM 1478 N N . GLU A 1 192 ? -13.038 8.695 7.349 1.00 88.94 192 GLU A N 1
ATOM 1479 C CA . GLU A 1 192 ? -13.299 9.635 8.447 1.00 88.94 192 GLU A CA 1
ATOM 1480 C C . GLU A 1 192 ? -14.696 10.278 8.361 1.00 88.94 192 GLU A C 1
ATOM 1482 O O . GLU A 1 192 ? -15.252 10.666 9.386 1.00 88.94 192 GLU A O 1
ATOM 1487 N N . ALA A 1 193 ? -15.280 10.375 7.161 1.00 85.50 193 ALA A N 1
ATOM 1488 C CA . ALA A 1 193 ? -16.570 11.031 6.923 1.00 85.50 193 ALA A CA 1
ATOM 1489 C C . ALA A 1 193 ? -17.795 10.089 6.978 1.00 85.50 193 ALA A C 1
ATOM 1491 O O . ALA A 1 193 ? -18.932 10.565 6.915 1.00 85.50 193 ALA A O 1
ATOM 1492 N N . LYS A 1 194 ? -17.588 8.764 7.011 1.00 72.56 194 LYS A N 1
ATOM 1493 C CA . LYS A 1 194 ? -18.644 7.733 6.904 1.00 72.56 194 LYS A CA 1
ATOM 1494 C C . LYS A 1 194 ? -19.265 7.309 8.234 1.00 72.56 194 LYS A C 1
ATOM 1496 O O . LYS A 1 194 ? -20.353 6.688 8.140 1.00 72.56 194 LYS A O 1
#

Radius of gyration: 25.86 Å; Cα contacts (8 Å, |Δi|>4): 102; chains: 1; bounding box: 61×43×74 Å

Mean predicted aligned error: 16.52 Å

Solvent-accessible surface area (backbone atoms only — not comparable to full-atom values): 10985 Å² total; per-residue (Å²): 110,69,68,60,45,69,73,35,47,69,60,49,49,52,53,51,50,50,53,50,48,54,56,57,69,67,54,78,80,80,56,97,84,53,55,71,67,56,5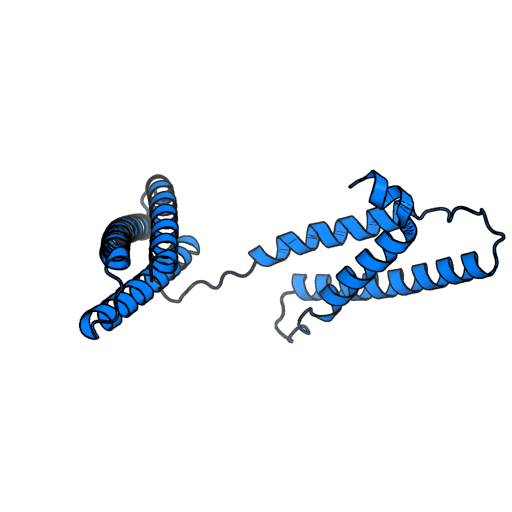6,49,49,55,51,50,53,55,52,50,51,54,52,49,54,52,52,51,52,52,53,51,52,53,54,76,75,46,68,96,83,73,76,71,86,58,56,70,56,52,51,54,63,55,49,54,60,59,61,58,54,68,66,59,81,73,75,77,82,80,67,49,92,90,44,91,44,66,66,53,26,54,50,50,51,54,51,52,54,50,50,53,52,52,53,52,50,49,55,28,47,78,69,73,66,52,46,78,72,21,52,60,30,47,53,49,27,53,53,29,46,53,55,24,51,52,34,45,53,52,29,52,48,25,54,74,68,75,43,87,34,65,75,35,44,59,53,27,55,50,31,48,50,51,30,53,51,26,48,51,50,26,68,75,39,100

pLDDT: mean 79.28, std 15.09, range [46.31, 98.31]

Nearest PDB structures (foldseek):
  4m9a-assembly1_D  TM=8.266E-01  e=5.716E-01  Burkholderia thailandensis E264
  3nf4-assembly1_A-2  TM=8.048E-01  e=3.612E+00  Mycolicibacterium thermoresistibile
  4h54-assembly1_A  TM=5.945E-01  e=1.821E+00  Escherichia coli K-12
  7phu-assembly1_A  TM=2.223E-01  e=4.013E+00  Plasmodium falciparum 3D7
  5xa5-assembly1_A  TM=2.156E-01  e=5.504E+00  Caenorhabditis elegans

Foldseek 3Di:
DVVVCVVPVPVVLVVLLVVLVVVLVPDDDDDPPHDPVVVVVNVVSVVVSVVLVVVVVVQVVVVVPDDPPDDRPCSVVSVVV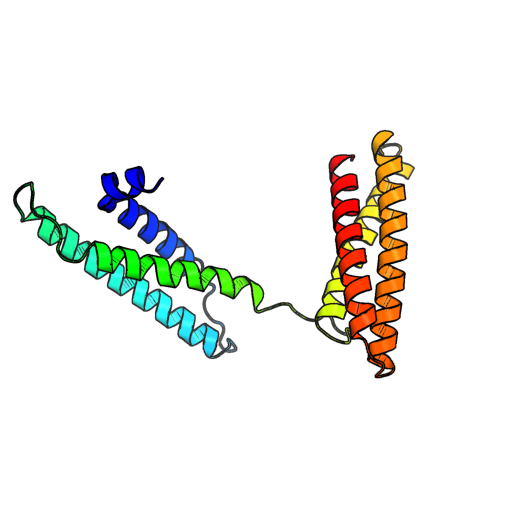SVVVVVVVVVVVVPDQDADPPAPDSLLRVLVVLLVLLVVLLVVQVVCVVVVNQDPQLVVLSVQLVVLSVQLVVLSVVLRVCSVVVHPSVVSSVSNVVSSVSNVVSSVSSVVRD

Secondary structure (DSSP, 8-state):
-HHHHHHSHHHHHHHHHHHHHHHHHTSPPPPTT--HHHHHHHHHHHHHHHHHHHHHHHHHHHHHTS-TT---TTHHHHHHHHHHHHHHHTTGGGS--PPPTT-SSHHHHHHHHHHHHHHHHHHHHHHHHHTT-S-TTHHHHHHHHHHHHHHHHHHHHHHHHHHHTT---HHHHHHHHHHHHHHHHHHHHHHHH-

Sequence (194 aa):
MFEFVTQHEFWTAVATYWIFSAAICSMPHPAPNSSPGYLWLYRFLHTLAGNITTAFREAARYRAGASPGSKIPGLKALVLLLTIPLLLSASACAAHYTIHPGSLNKTDSAAYDALRIAEAAIDQARMKYEAGRLPGEAKEAVNALITSYNVARESWLTYRAAIASNAPAETYFDRLAKNLSDLTNAIRAFEEAK